Protein AF-A0A1D1Y481-F1 (afdb_monomer)

Organism: NCBI:txid1678845

pLDDT: mean 79.01, std 26.97, range [24.77, 98.88]

Radius of gyration: 28.51 Å; Cα contacts (8 Å, |Δi|>4): 333; chains: 1; bounding box: 101×75×69 Å

Sequence (341 aa):
MDATREPDGNCSIADANEFDLSRLGDRPKLNIERQRSFEERSLSELSISNTRGPDAFDGVYSPGAVVRSEFNSPASSTRNSFELHPMVADAWEALRRSLVYFRSQPVGTIAAYDHAAEEVLNYDQVFVRDFVPSALAFLMNGEPDIVKNFLLKTLHLQGWEKRIDRFKLGEGAMPASFKVLHDPDQKMDTIIADFGESAIGRVAPVDSGFWWIILLRAYTKSTGDLSLAETSGCQKGMRLILTLCLSEGFDTFPTLLCADGCSMIDRRMGIYGYPIEIQALFFMALRSALILLKHDEEGKEFIERIVKRLHALSFHMRSYFWLDFQQLNDIYRYKTEEYSH

Structure (mmCIF, N/CA/C/O backbone):
data_AF-A0A1D1Y481-F1
#
_entry.id   AF-A0A1D1Y481-F1
#
loop_
_atom_site.group_PDB
_atom_site.id
_atom_site.type_symbol
_atom_site.label_atom_id
_atom_site.label_alt_id
_atom_site.label_comp_id
_atom_site.label_asym_id
_atom_site.label_entity_id
_atom_site.label_seq_id
_atom_site.pdbx_PDB_ins_code
_atom_site.Cartn_x
_atom_site.Cartn_y
_atom_site.Cartn_z
_atom_site.occupancy
_atom_site.B_iso_or_equiv
_atom_site.auth_seq_id
_atom_site.auth_comp_id
_atom_site.auth_asym_id
_atom_site.auth_atom_id
_atom_site.pdbx_PDB_model_num
ATOM 1 N N . MET A 1 1 ? 48.002 35.277 -20.419 1.00 34.41 1 MET A N 1
ATOM 2 C CA . MET A 1 1 ? 47.397 36.088 -21.491 1.00 34.41 1 MET A CA 1
ATOM 3 C C . MET A 1 1 ? 46.524 35.117 -22.265 1.00 34.41 1 MET A C 1
ATOM 5 O O . MET A 1 1 ? 47.076 34.232 -22.900 1.00 34.41 1 MET A O 1
ATOM 9 N N . ASP A 1 2 ? 45.262 34.953 -21.862 1.00 29.33 2 ASP A N 1
ATOM 10 C CA . ASP A 1 2 ? 44.103 35.731 -22.365 1.00 29.33 2 ASP A CA 1
ATOM 11 C C . ASP A 1 2 ? 44.015 35.684 -23.903 1.00 29.33 2 ASP A C 1
ATOM 13 O O . ASP A 1 2 ? 45.007 35.959 -24.565 1.00 29.33 2 ASP A O 1
ATOM 17 N N . ALA A 1 3 ? 42.894 35.387 -24.560 1.00 31.34 3 ALA A N 1
ATOM 18 C CA . ALA A 1 3 ? 41.529 35.146 -24.113 1.00 31.34 3 ALA A CA 1
ATOM 19 C C . ALA A 1 3 ? 40.699 34.556 -25.286 1.00 31.34 3 ALA A C 1
ATOM 21 O O . ALA A 1 3 ? 41.078 34.679 -26.449 1.00 31.34 3 ALA A O 1
ATOM 22 N N . THR A 1 4 ? 39.587 33.913 -24.912 1.00 32.97 4 THR A N 1
ATOM 23 C CA . THR A 1 4 ? 38.236 33.957 -25.518 1.00 32.97 4 THR A CA 1
ATOM 24 C C . THR A 1 4 ? 37.989 33.638 -27.005 1.00 32.97 4 THR A C 1
ATOM 26 O O . THR A 1 4 ? 38.387 34.344 -27.926 1.00 32.97 4 THR A O 1
ATOM 29 N N . ARG A 1 5 ? 37.110 32.645 -27.214 1.00 29.41 5 ARG A N 1
ATOM 30 C CA . ARG A 1 5 ? 36.110 32.627 -28.294 1.00 29.41 5 ARG A CA 1
ATOM 31 C C . ARG A 1 5 ? 34.720 32.467 -27.671 1.00 29.41 5 ARG A C 1
ATOM 33 O O . ARG A 1 5 ? 34.505 31.532 -26.905 1.00 29.41 5 ARG A O 1
ATOM 40 N N . GLU A 1 6 ? 33.828 33.398 -27.991 1.00 30.53 6 GLU A N 1
ATOM 41 C CA . GLU A 1 6 ? 32.384 33.350 -27.726 1.00 30.53 6 GLU A CA 1
ATOM 42 C C . GLU A 1 6 ? 31.668 32.334 -28.632 1.00 30.53 6 GLU A C 1
ATOM 44 O O . GLU A 1 6 ? 32.185 31.997 -29.705 1.00 30.53 6 GLU A O 1
ATOM 49 N N . PRO A 1 7 ? 30.438 31.933 -28.268 1.00 35.31 7 PRO A N 1
ATOM 50 C CA . PRO A 1 7 ? 29.411 31.596 -29.240 1.00 35.31 7 PRO A CA 1
ATOM 51 C C . PRO A 1 7 ? 28.176 32.509 -29.122 1.00 35.31 7 PRO A C 1
ATOM 53 O O . PRO A 1 7 ? 27.585 32.662 -28.054 1.00 35.31 7 PRO A O 1
ATOM 56 N N . ASP A 1 8 ? 27.772 33.047 -30.272 1.00 28.80 8 ASP A N 1
ATOM 57 C CA . ASP A 1 8 ? 26.453 33.616 -30.550 1.00 28.80 8 ASP A CA 1
ATOM 58 C C . ASP A 1 8 ? 25.352 32.542 -30.509 1.00 28.80 8 ASP A C 1
ATOM 60 O O . ASP A 1 8 ? 25.556 31.416 -30.972 1.00 28.80 8 ASP A O 1
ATOM 64 N N . GLY A 1 9 ? 24.146 32.929 -30.073 1.00 27.03 9 GLY A N 1
ATOM 65 C CA . GLY A 1 9 ? 22.913 32.232 -30.462 1.00 27.03 9 GLY A CA 1
ATOM 66 C C . GLY A 1 9 ? 21.797 32.18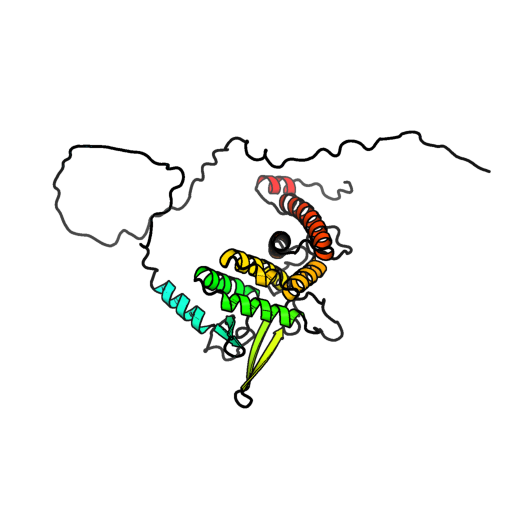9 -29.418 1.00 27.03 9 GLY A C 1
ATOM 67 O O . GLY A 1 9 ? 21.536 31.141 -28.837 1.00 27.03 9 GLY A O 1
ATOM 68 N N . ASN A 1 10 ? 21.100 33.313 -29.226 1.00 27.55 10 ASN A N 1
ATOM 69 C CA . ASN A 1 10 ? 19.829 33.415 -28.496 1.00 27.55 10 ASN A CA 1
ATOM 70 C C . ASN A 1 10 ? 18.767 32.415 -28.997 1.00 27.55 10 ASN A C 1
ATOM 72 O O . ASN A 1 10 ? 18.505 32.351 -30.197 1.00 27.55 10 ASN A O 1
ATOM 76 N N . CYS A 1 11 ? 18.037 31.775 -28.076 1.00 24.77 11 CYS A N 1
ATOM 77 C CA . CYS A 1 11 ? 16.692 31.260 -28.348 1.00 24.77 11 CYS A CA 1
ATOM 78 C C . CYS A 1 11 ? 15.731 31.728 -27.246 1.00 24.77 11 CYS A C 1
ATOM 80 O O . CYS A 1 11 ? 15.943 31.482 -26.059 1.00 24.77 11 CYS A O 1
ATOM 82 N N . SER A 1 12 ? 14.723 32.487 -27.665 1.00 27.73 12 SER A N 1
ATOM 83 C CA . SER A 1 12 ? 13.763 33.209 -26.838 1.00 27.73 12 SER A CA 1
ATOM 84 C C . SER A 1 12 ? 12.683 32.308 -26.244 1.00 27.73 12 SER A C 1
ATOM 86 O O . SER A 1 12 ? 12.100 31.470 -26.926 1.00 27.73 12 SER A O 1
ATOM 88 N N . ILE A 1 13 ? 12.359 32.595 -24.987 1.00 36.38 13 ILE A N 1
ATOM 89 C CA . ILE A 1 13 ? 11.161 32.175 -24.261 1.00 36.38 13 ILE A CA 1
ATOM 90 C C . ILE A 1 13 ? 9.938 32.861 -24.886 1.00 36.38 13 ILE A C 1
ATOM 92 O O . ILE A 1 13 ? 9.798 34.074 -24.752 1.00 36.38 13 ILE A O 1
ATOM 96 N N . ALA A 1 14 ? 9.064 32.096 -25.539 1.00 31.27 14 ALA A N 1
ATOM 97 C CA . ALA A 1 14 ? 7.640 32.395 -25.720 1.00 31.27 14 ALA A CA 1
ATOM 98 C C . ALA A 1 14 ? 6.964 31.186 -26.383 1.00 31.27 14 ALA A C 1
ATOM 100 O O . ALA A 1 14 ? 7.229 30.919 -27.547 1.00 31.27 14 ALA A O 1
ATOM 101 N N . ASP A 1 15 ? 6.188 30.425 -25.603 1.00 27.19 15 ASP A N 1
ATOM 102 C CA . ASP A 1 15 ? 4.927 29.767 -26.003 1.00 27.19 15 ASP A CA 1
ATOM 103 C C . ASP A 1 15 ? 4.527 28.739 -24.932 1.00 27.19 15 ASP A C 1
ATOM 105 O O . ASP A 1 15 ? 4.616 27.524 -25.096 1.00 27.19 15 ASP A O 1
ATOM 109 N N . ALA A 1 16 ? 4.084 29.251 -23.783 1.00 32.75 16 ALA A N 1
ATOM 110 C CA . ALA A 1 16 ? 3.296 28.479 -22.833 1.00 32.75 16 ALA A CA 1
ATOM 111 C C . ALA A 1 16 ? 1.817 28.703 -23.174 1.00 32.75 16 ALA A C 1
ATOM 113 O O . ALA A 1 16 ? 1.180 29.592 -22.616 1.00 32.75 16 ALA A O 1
ATOM 114 N N . ASN A 1 17 ? 1.289 27.934 -24.128 1.00 31.05 17 ASN A N 1
ATOM 115 C CA . ASN A 1 17 ? -0.148 27.904 -24.387 1.00 31.05 17 ASN A CA 1
ATOM 116 C C . ASN A 1 17 ? -0.828 26.860 -23.491 1.00 31.05 17 ASN A C 1
ATOM 118 O O . ASN A 1 17 ? -0.402 25.708 -23.412 1.00 31.05 17 ASN A O 1
ATOM 122 N N . GLU A 1 18 ? -1.888 27.318 -22.823 1.00 38.81 18 GLU A N 1
ATOM 123 C CA . GLU A 1 18 ? -2.939 26.551 -22.153 1.00 38.81 18 GLU A CA 1
ATOM 124 C C . GLU A 1 18 ? -3.300 25.258 -22.898 1.00 38.81 18 GLU A C 1
ATOM 126 O O . GLU A 1 18 ? -3.649 25.288 -24.079 1.00 38.81 18 GLU A O 1
ATOM 131 N N . PHE A 1 19 ? -3.305 24.125 -22.190 1.00 39.62 19 PHE A N 1
ATOM 132 C CA . PHE A 1 19 ? -3.857 22.879 -22.718 1.00 39.62 19 PHE A CA 1
ATOM 133 C C . PHE A 1 19 ? -5.177 22.527 -22.029 1.00 39.62 19 PHE A C 1
ATOM 135 O O . PHE A 1 19 ? -5.218 22.044 -20.898 1.00 39.62 19 PHE A O 1
ATOM 142 N N . ASP A 1 20 ? -6.253 22.776 -22.775 1.00 32.38 20 ASP A N 1
ATOM 143 C CA . ASP A 1 20 ? -7.631 22.364 -22.524 1.00 32.38 20 ASP A CA 1
ATOM 144 C C . ASP A 1 20 ? -7.803 20.845 -22.761 1.00 32.38 20 ASP A C 1
ATOM 146 O O . ASP A 1 20 ? -7.519 20.318 -23.840 1.00 32.38 20 ASP A O 1
ATOM 150 N N . LEU A 1 21 ? -8.276 20.131 -21.735 1.00 38.12 21 LEU A N 1
ATOM 151 C CA . LEU A 1 21 ? -8.470 18.673 -21.708 1.00 38.12 21 LEU A CA 1
ATOM 152 C C . LEU A 1 21 ? -9.789 18.208 -22.364 1.00 38.12 21 LEU A C 1
ATOM 154 O O . LEU A 1 21 ? -10.127 17.024 -22.302 1.00 38.12 21 LEU A O 1
ATOM 158 N N . SER A 1 22 ? -10.539 19.097 -23.020 1.00 32.34 22 SER A N 1
ATOM 159 C CA . SER A 1 22 ? -11.869 18.809 -23.579 1.00 32.34 22 SER A CA 1
ATOM 160 C C . SER A 1 22 ? -11.898 17.937 -24.854 1.00 32.34 22 SER A C 1
ATOM 162 O O . SER A 1 22 ? -12.973 17.514 -25.278 1.00 32.34 22 SER A O 1
ATOM 164 N N . ARG A 1 23 ? -10.753 17.605 -25.473 1.00 35.88 23 ARG A N 1
ATOM 165 C CA . ARG A 1 23 ? -10.699 16.955 -26.810 1.00 35.88 23 ARG A CA 1
ATOM 166 C C . ARG A 1 23 ? -10.354 15.461 -26.848 1.00 35.88 23 ARG A C 1
ATOM 168 O O . ARG A 1 23 ? -10.096 14.915 -27.917 1.00 35.88 23 ARG A O 1
ATOM 175 N N . LEU A 1 24 ? -10.405 14.757 -25.720 1.00 37.62 24 LEU A N 1
ATOM 176 C CA . LEU A 1 24 ? -10.181 13.299 -25.665 1.00 37.62 24 LEU A CA 1
ATOM 177 C C . LEU A 1 24 ? -11.365 12.444 -26.175 1.00 37.62 24 LEU A C 1
ATOM 179 O O . LEU A 1 24 ? -11.288 11.218 -26.134 1.00 37.62 24 LEU A O 1
ATOM 183 N N . GLY A 1 25 ? -12.450 13.068 -26.648 1.00 35.81 25 GLY A N 1
ATOM 184 C CA . GLY A 1 25 ? -13.716 12.398 -26.967 1.00 35.81 25 GLY A CA 1
ATOM 185 C C . GLY A 1 25 ? -13.874 11.809 -28.373 1.00 35.81 25 GLY A C 1
ATOM 186 O O . GLY A 1 25 ? -14.805 11.036 -28.564 1.00 35.81 25 GLY A O 1
ATOM 187 N N . ASP A 1 26 ? -13.002 12.117 -29.340 1.00 39.16 26 ASP A N 1
ATOM 188 C CA . ASP A 1 26 ? -13.233 11.730 -30.743 1.00 39.16 26 ASP A CA 1
ATOM 189 C C . ASP A 1 26 ? -12.069 10.920 -31.333 1.00 39.16 26 ASP A C 1
ATOM 191 O O . ASP A 1 26 ? -11.131 11.447 -31.934 1.00 39.16 26 ASP A O 1
ATOM 195 N N . ARG A 1 27 ? -12.131 9.593 -31.168 1.00 39.12 27 ARG A N 1
ATOM 196 C CA . ARG A 1 27 ? -11.413 8.624 -32.016 1.00 39.12 27 ARG A CA 1
ATOM 197 C C . ARG A 1 27 ? -12.319 7.423 -32.324 1.00 39.12 27 ARG A C 1
ATOM 199 O O . ARG A 1 27 ? -13.096 7.014 -31.460 1.00 39.12 27 ARG A O 1
ATOM 206 N N . PRO A 1 28 ? -12.244 6.853 -33.542 1.00 31.19 28 PRO A N 1
ATOM 207 C CA . PRO A 1 28 ? -13.210 5.866 -34.019 1.00 31.19 28 PRO A CA 1
ATOM 208 C C . PRO A 1 28 ? -13.120 4.543 -33.246 1.00 31.19 28 PRO A C 1
ATOM 210 O O . PRO A 1 28 ? -12.033 4.058 -32.931 1.00 31.19 28 PRO A O 1
ATOM 213 N N . LYS A 1 29 ? -14.286 3.948 -32.957 1.00 35.12 29 LYS A N 1
ATOM 214 C CA . LYS A 1 29 ? -14.418 2.649 -32.281 1.00 35.12 29 LYS A CA 1
ATOM 215 C C . LYS A 1 29 ? -13.825 1.533 -33.149 1.00 35.12 29 LYS A C 1
ATOM 217 O O . LYS A 1 29 ? -14.378 1.199 -34.192 1.00 35.12 29 LYS A O 1
ATOM 222 N N . LEU A 1 30 ? -12.731 0.930 -32.688 1.00 33.81 30 LEU A N 1
ATOM 223 C CA . LEU A 1 30 ? -12.237 -0.350 -33.194 1.00 33.81 30 LEU A CA 1
ATOM 224 C C . LEU A 1 30 ? -13.159 -1.466 -32.675 1.00 33.81 30 LEU A C 1
ATOM 226 O O . LEU A 1 30 ? -13.249 -1.685 -31.467 1.00 33.81 30 LEU A O 1
ATOM 230 N N . ASN A 1 31 ? -13.858 -2.156 -33.579 1.00 31.58 31 ASN A N 1
ATOM 231 C CA . ASN A 1 31 ? -14.624 -3.359 -33.252 1.00 31.58 31 ASN A CA 1
ATOM 232 C C . ASN A 1 31 ? -13.648 -4.513 -32.992 1.00 31.58 31 ASN A C 1
ATOM 234 O O . ASN A 1 31 ? -13.123 -5.112 -33.925 1.00 31.58 31 ASN A O 1
ATOM 238 N N . ILE A 1 32 ? -13.400 -4.810 -31.718 1.00 37.78 32 ILE A N 1
ATOM 239 C CA . ILE A 1 32 ? -12.719 -6.034 -31.292 1.00 37.78 32 ILE A CA 1
ATOM 240 C C . ILE A 1 32 ? -13.807 -7.054 -30.960 1.00 37.78 32 ILE A C 1
ATOM 242 O O . ILE A 1 32 ? -14.475 -6.963 -29.928 1.00 37.78 32 ILE A O 1
ATOM 246 N N . GLU A 1 33 ? -13.995 -8.019 -31.853 1.00 29.89 33 GLU A N 1
ATOM 247 C CA . GLU A 1 33 ? -14.842 -9.186 -31.626 1.00 29.89 33 GLU A CA 1
ATOM 248 C C . GLU A 1 33 ? -14.173 -10.080 -30.566 1.00 29.89 33 GLU A C 1
ATOM 250 O O . GLU A 1 33 ? -13.186 -10.768 -30.822 1.00 29.89 33 GLU A O 1
ATOM 255 N N . ARG A 1 34 ? -14.673 -10.042 -29.325 1.00 35.38 34 ARG A N 1
ATOM 256 C CA . ARG A 1 34 ? -14.281 -11.001 -28.282 1.00 35.38 34 ARG A CA 1
ATOM 257 C C . ARG A 1 34 ? -15.011 -12.317 -28.532 1.00 35.38 34 ARG A C 1
ATOM 259 O O . ARG A 1 34 ? -16.142 -12.485 -28.080 1.00 35.38 34 ARG A O 1
ATOM 266 N N . GLN A 1 35 ? -14.358 -13.264 -29.198 1.00 30.55 35 GLN A N 1
ATOM 267 C CA . GLN A 1 35 ? -14.797 -14.656 -29.150 1.00 30.55 35 GLN A CA 1
ATOM 268 C C . GLN A 1 35 ? -14.586 -15.191 -27.726 1.00 30.55 35 GLN A C 1
ATOM 270 O O . GLN A 1 35 ? -13.462 -15.300 -27.239 1.00 30.55 35 GLN A O 1
ATOM 275 N N . ARG A 1 36 ? -15.691 -15.468 -27.026 1.00 30.72 36 ARG A N 1
ATOM 276 C CA . ARG A 1 36 ? -15.696 -16.193 -25.752 1.00 30.72 36 ARG A CA 1
ATOM 277 C C . ARG A 1 36 ? -15.504 -17.678 -26.055 1.00 30.72 36 ARG A C 1
ATOM 279 O O . ARG A 1 36 ? -16.427 -18.313 -26.550 1.00 30.72 36 ARG A O 1
ATOM 286 N N . SER A 1 37 ? -14.343 -18.238 -25.737 1.00 32.31 37 SER A N 1
ATOM 287 C CA . SER A 1 37 ? -14.185 -19.688 -25.618 1.00 32.31 37 SER A CA 1
ATOM 288 C C . SER A 1 37 ? -14.599 -20.110 -24.206 1.00 32.31 37 SER A C 1
ATOM 290 O O . SER A 1 37 ? -13.796 -20.073 -23.275 1.00 32.31 37 SER A O 1
ATOM 292 N N . PHE A 1 38 ? -15.872 -20.453 -24.037 1.00 28.97 38 PHE A N 1
ATOM 293 C CA . PHE A 1 38 ? -16.364 -21.190 -22.874 1.00 28.97 38 PHE A CA 1
ATOM 294 C C . PHE A 1 38 ? -17.393 -22.192 -23.405 1.00 28.97 38 PHE A C 1
ATOM 296 O O . PHE A 1 38 ? -18.528 -21.829 -23.707 1.00 28.97 38 PHE A O 1
ATOM 303 N N . GLU A 1 39 ? -16.959 -23.432 -23.635 1.00 29.88 39 GLU A N 1
ATOM 304 C CA . GLU A 1 39 ? -17.853 -24.535 -23.991 1.00 29.88 39 GLU A CA 1
ATOM 305 C C . GLU A 1 39 ? -18.600 -24.983 -22.733 1.00 29.88 39 GLU A C 1
ATOM 307 O O . GLU A 1 39 ? -18.134 -25.792 -21.936 1.00 29.88 39 GLU A O 1
ATOM 312 N N . GLU A 1 40 ? -19.784 -24.415 -22.551 1.00 32.84 40 GLU A N 1
ATOM 313 C CA . GLU A 1 40 ? -20.767 -24.810 -21.550 1.00 32.84 40 GLU A CA 1
ATOM 314 C C . GLU A 1 40 ? -21.536 -26.043 -22.061 1.00 32.84 40 GLU A C 1
ATOM 316 O O . GLU A 1 40 ? -22.688 -25.963 -22.483 1.00 32.84 40 GLU A O 1
ATOM 321 N N . ARG A 1 41 ? -20.873 -27.203 -22.111 1.00 33.12 41 ARG A N 1
ATOM 322 C CA . ARG A 1 41 ? -21.527 -28.495 -22.378 1.00 33.12 41 ARG A CA 1
ATOM 323 C C . ARG A 1 41 ? -20.853 -29.615 -21.609 1.00 33.12 41 ARG A C 1
ATOM 325 O O . ARG A 1 41 ? -19.921 -30.233 -22.102 1.00 33.12 41 ARG A O 1
ATOM 332 N N . SER A 1 42 ? -21.371 -29.881 -20.418 1.00 37.34 42 SER A N 1
ATOM 333 C CA . SER A 1 42 ? -21.568 -31.220 -19.848 1.00 37.34 42 SER A CA 1
ATOM 334 C C . SER A 1 42 ? -21.859 -31.011 -18.370 1.00 37.34 42 SER A C 1
ATOM 336 O O . SER A 1 42 ? -20.933 -30.696 -17.641 1.00 37.34 42 SER A O 1
ATOM 338 N N . LEU A 1 43 ? -23.138 -31.062 -17.975 1.00 31.78 43 LEU A N 1
ATOM 339 C CA . LEU A 1 43 ? -23.632 -31.315 -16.603 1.00 31.78 43 LEU A CA 1
ATOM 340 C C . LEU A 1 43 ? -25.178 -31.211 -16.490 1.00 31.78 43 LEU A C 1
ATOM 342 O O . LEU A 1 43 ? -25.712 -31.137 -15.388 1.00 31.78 43 LEU A O 1
ATOM 346 N N . SER A 1 44 ? -25.929 -31.239 -17.603 1.00 32.62 44 SER A N 1
ATOM 347 C CA . SER A 1 44 ? -27.409 -31.190 -17.576 1.00 32.62 44 SER A CA 1
ATOM 348 C C . SER A 1 44 ? -28.111 -32.382 -18.236 1.00 32.62 44 SER A C 1
ATOM 350 O O . SER A 1 44 ? -29.334 -32.416 -18.279 1.00 32.62 44 SER A O 1
ATOM 352 N N . GLU A 1 45 ? -27.382 -33.393 -18.707 1.00 31.98 45 GLU A N 1
ATOM 353 C CA . GLU A 1 45 ? -27.983 -34.635 -19.208 1.00 31.98 45 GLU A CA 1
ATOM 354 C C . GLU A 1 45 ? -27.898 -35.722 -18.138 1.00 31.98 45 GLU A C 1
ATOM 356 O O . GLU A 1 45 ? -27.032 -36.576 -18.229 1.00 31.98 45 GLU A O 1
ATOM 361 N N . LEU A 1 46 ? -28.743 -35.682 -17.101 1.00 31.53 46 LEU A N 1
ATOM 362 C CA . LEU A 1 46 ? -29.065 -36.878 -16.292 1.00 31.53 46 LEU A CA 1
ATOM 363 C C . LEU A 1 46 ? -30.307 -36.712 -15.392 1.00 31.53 46 LEU A C 1
ATOM 365 O O . LEU A 1 46 ? -30.478 -37.424 -14.403 1.00 31.53 46 LEU A O 1
ATOM 369 N N . SER A 1 47 ? -31.229 -35.818 -15.740 1.00 32.84 47 SER A N 1
ATOM 370 C CA . SER A 1 47 ? -32.525 -35.746 -15.071 1.00 32.84 47 SER A CA 1
ATOM 371 C C . SER A 1 47 ? -33.622 -35.405 -16.073 1.00 32.84 47 SER A C 1
ATOM 373 O O . SER A 1 47 ? -33.495 -34.483 -16.868 1.00 32.84 47 SER A O 1
ATOM 375 N N . ILE A 1 48 ? -34.721 -36.157 -15.975 1.00 30.70 48 ILE A N 1
ATOM 376 C CA . ILE A 1 48 ? -35.970 -36.065 -16.748 1.00 30.70 48 ILE A CA 1
ATOM 377 C C . ILE A 1 48 ? -35.995 -36.961 -18.001 1.00 30.70 48 ILE A C 1
ATOM 379 O O . ILE A 1 48 ? -35.949 -36.527 -19.147 1.00 30.70 48 ILE A O 1
ATOM 383 N N . SER A 1 49 ? -36.174 -38.261 -17.748 1.00 27.03 49 SER A N 1
ATOM 384 C CA . SER A 1 49 ? -36.991 -39.104 -18.625 1.00 27.03 49 SER A CA 1
ATOM 385 C C . SER A 1 49 ? -38.440 -39.090 -18.114 1.00 27.03 49 SER A C 1
ATOM 387 O O . SER A 1 49 ? -38.668 -39.004 -16.910 1.00 27.03 49 SER A O 1
ATOM 389 N N . ASN A 1 50 ? -39.392 -39.203 -19.047 1.00 29.39 50 ASN A N 1
ATOM 390 C CA . ASN A 1 50 ? -40.854 -39.290 -18.888 1.00 29.39 50 ASN A CA 1
ATOM 391 C C . ASN A 1 50 ? -41.628 -37.980 -18.645 1.00 29.39 50 ASN A C 1
ATOM 393 O O . ASN A 1 50 ? -41.855 -37.570 -17.515 1.00 29.39 50 ASN A O 1
ATOM 397 N N . THR A 1 51 ? -42.245 -37.423 -19.693 1.00 31.91 51 THR A N 1
ATOM 398 C CA . THR A 1 51 ? -43.665 -37.672 -20.047 1.00 31.91 51 THR A CA 1
ATOM 399 C C . THR A 1 51 ? -44.085 -36.858 -21.283 1.00 31.91 51 THR A C 1
ATOM 401 O O . THR A 1 51 ? -43.500 -35.836 -21.615 1.00 31.91 51 THR A O 1
ATOM 404 N N . ARG A 1 52 ? -45.056 -37.407 -22.022 1.00 31.36 52 ARG A N 1
ATOM 405 C CA . ARG A 1 52 ? -45.568 -36.984 -23.337 1.00 31.36 52 ARG A CA 1
ATOM 406 C C . ARG A 1 52 ? -46.581 -35.831 -23.238 1.00 31.36 52 ARG A C 1
ATOM 408 O O . ARG A 1 52 ? -47.365 -35.826 -22.296 1.00 31.36 52 ARG A O 1
ATOM 415 N N . GLY A 1 53 ? -46.689 -35.019 -24.298 1.00 27.36 53 GLY A N 1
ATOM 416 C CA . GLY A 1 53 ? -47.925 -34.302 -24.667 1.00 27.36 53 GLY A CA 1
ATOM 417 C C . GLY A 1 53 ? -47.700 -32.966 -25.401 1.00 27.36 53 GLY A C 1
ATOM 418 O O . GLY A 1 53 ? -47.128 -32.068 -24.792 1.00 27.36 53 GLY A O 1
ATOM 419 N N . PRO A 1 54 ? -48.123 -32.811 -26.673 1.00 39.53 54 PRO A N 1
ATOM 420 C CA . PRO A 1 54 ? -48.134 -31.530 -27.386 1.00 39.53 54 PRO A CA 1
ATOM 421 C C . PRO A 1 54 ? -49.542 -30.904 -27.394 1.00 39.53 54 PRO A C 1
ATOM 423 O O . PRO A 1 54 ? -50.506 -31.653 -27.342 1.00 39.53 54 PRO A O 1
ATOM 426 N N . ASP A 1 55 ? -49.636 -29.569 -27.461 1.00 29.47 55 ASP A N 1
ATOM 427 C CA . ASP A 1 55 ? -50.697 -28.768 -28.125 1.00 29.47 55 ASP A CA 1
ATOM 428 C C . ASP A 1 55 ? -50.412 -27.265 -27.860 1.00 29.47 55 ASP A C 1
ATOM 430 O O . ASP A 1 55 ? -50.160 -26.873 -26.724 1.00 29.47 55 ASP A O 1
ATOM 434 N N . ALA A 1 56 ? -50.093 -26.467 -28.892 1.00 28.47 56 ALA A N 1
ATOM 435 C CA . ALA A 1 56 ? -50.982 -25.599 -29.701 1.00 28.47 56 ALA A CA 1
ATOM 436 C C . ALA A 1 56 ? -51.210 -24.206 -29.044 1.00 28.47 56 ALA A C 1
ATOM 438 O O . ALA A 1 56 ? -51.708 -24.139 -27.931 1.00 28.47 56 ALA A O 1
ATOM 439 N N . PHE A 1 57 ? -50.638 -23.092 -29.531 1.00 28.36 57 PHE A N 1
ATOM 440 C CA . PHE A 1 57 ? -50.922 -22.228 -30.708 1.00 28.36 57 PHE A CA 1
ATOM 441 C C . PHE A 1 57 ? -51.804 -20.994 -30.372 1.00 28.36 57 PHE A C 1
ATOM 443 O O . PHE A 1 57 ? -52.730 -21.096 -29.578 1.00 28.36 57 PHE A O 1
ATOM 450 N N . ASP A 1 58 ? -51.486 -19.871 -31.038 1.00 28.30 58 ASP A N 1
ATOM 451 C CA . ASP A 1 58 ? -52.132 -18.535 -31.096 1.00 28.30 58 ASP A CA 1
ATOM 452 C C . ASP A 1 58 ? -52.036 -17.591 -29.875 1.00 28.30 58 ASP A C 1
ATOM 454 O O . ASP A 1 58 ? -52.198 -17.988 -28.732 1.00 28.30 58 ASP A O 1
ATOM 458 N N . GLY A 1 59 ? -51.773 -16.284 -30.001 1.00 27.05 59 GLY A N 1
ATOM 459 C CA . GLY A 1 59 ? -51.778 -15.399 -31.168 1.00 27.05 59 GLY A CA 1
ATOM 460 C C . GLY A 1 59 ? -52.752 -14.224 -30.963 1.00 27.05 59 GLY A C 1
ATOM 461 O O . GLY A 1 59 ? -53.912 -14.451 -30.656 1.00 27.05 59 GLY A O 1
ATOM 462 N N . VAL A 1 60 ? -52.270 -12.996 -31.235 1.00 28.89 60 VAL A N 1
ATOM 463 C CA . VAL A 1 60 ? -53.006 -11.820 -31.776 1.00 28.89 60 VAL A CA 1
ATOM 464 C C . VAL A 1 60 ? -53.334 -10.600 -30.863 1.00 28.89 60 VAL A C 1
ATOM 466 O O . VAL A 1 60 ? -54.227 -10.657 -30.033 1.00 28.89 60 VAL A O 1
ATOM 469 N N . TYR A 1 61 ? -52.609 -9.487 -31.149 1.00 27.14 61 TYR A N 1
ATOM 470 C CA . TYR A 1 61 ? -52.956 -8.038 -31.324 1.00 27.14 61 TYR A CA 1
ATOM 471 C C . TYR A 1 61 ? -53.911 -7.301 -30.338 1.00 27.14 61 TYR A C 1
ATOM 473 O O . TYR A 1 61 ? -54.905 -7.863 -29.918 1.00 27.14 61 TYR A O 1
ATOM 481 N N . SER A 1 62 ? -53.858 -5.992 -30.010 1.00 30.56 62 SER A N 1
ATOM 482 C CA . SER A 1 62 ? -52.983 -4.794 -30.137 1.00 30.56 62 SER A CA 1
ATOM 483 C C . SER A 1 62 ? -53.719 -3.614 -29.386 1.00 30.56 62 SER A C 1
ATOM 485 O O . SER A 1 62 ? -54.459 -3.919 -28.458 1.00 30.56 62 SER A O 1
ATOM 487 N N . PRO A 1 63 ? -53.579 -2.293 -29.679 1.00 45.72 63 PRO A N 1
ATOM 488 C CA . PRO A 1 63 ? -52.755 -1.332 -28.917 1.00 45.72 63 PRO A CA 1
ATOM 489 C C . PRO A 1 63 ? -53.472 -0.018 -28.462 1.00 45.72 63 PRO A C 1
ATOM 491 O O . PRO A 1 63 ? -54.546 0.323 -28.947 1.00 45.72 63 PRO A O 1
ATOM 494 N N . GLY A 1 64 ? -52.826 0.801 -27.613 1.00 27.56 64 GLY A N 1
ATOM 495 C CA . GLY A 1 64 ? -53.193 2.219 -27.368 1.00 27.56 64 GLY A CA 1
ATOM 496 C C . GLY A 1 64 ? -52.380 2.864 -26.228 1.00 27.56 64 GLY A C 1
ATOM 497 O O . GLY A 1 64 ? -52.549 2.470 -25.084 1.00 27.56 64 GLY A O 1
ATOM 498 N N . ALA A 1 65 ? -51.334 3.656 -26.529 1.00 28.86 65 ALA A N 1
ATOM 499 C CA . ALA A 1 65 ? -51.282 5.140 -26.485 1.00 28.86 65 ALA A CA 1
ATOM 500 C C . ALA A 1 65 ? -51.256 5.728 -25.039 1.00 28.86 65 ALA A C 1
ATOM 502 O O . ALA A 1 65 ? -52.137 5.410 -24.262 1.00 28.86 65 ALA A O 1
ATOM 503 N N . VAL A 1 66 ? -50.361 6.623 -24.572 1.00 28.09 66 VAL A N 1
ATOM 504 C CA . VAL A 1 66 ? -49.509 7.639 -25.225 1.00 28.09 66 VAL A CA 1
ATOM 505 C C . VAL A 1 66 ? -48.602 8.359 -24.162 1.00 28.09 66 VAL A C 1
ATOM 507 O O . VAL A 1 66 ? -48.950 8.388 -22.988 1.00 28.09 66 VAL A O 1
ATOM 510 N N . VAL A 1 67 ? -47.489 8.984 -24.611 1.00 28.23 67 VAL A N 1
ATOM 511 C CA . VAL A 1 67 ? -46.575 10.003 -23.981 1.00 28.23 67 VAL A CA 1
ATOM 512 C C . VAL A 1 67 ? -45.267 9.588 -23.251 1.00 28.23 67 VAL A C 1
ATOM 514 O O . VAL A 1 67 ? -45.251 9.272 -22.072 1.00 28.23 67 VAL A O 1
ATOM 517 N N . ARG A 1 68 ? -44.156 9.777 -23.992 1.00 29.47 68 ARG A N 1
ATOM 518 C CA . ARG A 1 68 ? -42.848 10.430 -23.688 1.00 29.47 68 ARG A CA 1
ATOM 519 C C . ARG A 1 68 ? -42.267 10.415 -22.252 1.00 29.47 68 ARG A C 1
ATOM 521 O O . ARG A 1 68 ? -42.723 11.190 -21.422 1.00 29.47 68 ARG A O 1
ATOM 528 N N . SER A 1 69 ? -41.082 9.806 -22.096 1.00 29.31 69 SER A N 1
ATOM 529 C CA . SER A 1 69 ? -39.838 10.486 -21.658 1.00 29.31 69 SER A CA 1
ATOM 530 C C . SER A 1 69 ? -38.589 9.581 -21.776 1.00 29.31 69 SER A C 1
ATOM 532 O O . SER A 1 69 ? -38.658 8.370 -21.606 1.00 29.31 69 SER A O 1
ATOM 534 N N . GLU A 1 70 ? -37.476 10.210 -22.169 1.00 33.62 70 GLU A N 1
ATOM 535 C CA . GLU A 1 70 ? -36.051 9.893 -21.941 1.00 33.62 70 GLU A CA 1
ATOM 536 C C . GLU A 1 70 ? -35.632 8.451 -21.572 1.00 33.62 70 GLU A C 1
ATOM 538 O O . GLU A 1 70 ? -35.741 8.025 -20.428 1.00 33.62 70 GLU A O 1
ATOM 543 N N . PHE A 1 71 ? -34.987 7.749 -22.513 1.00 31.23 71 PHE A N 1
ATOM 544 C CA . PHE A 1 71 ? -34.190 6.549 -22.232 1.00 31.23 71 PHE A CA 1
ATOM 545 C C . PHE A 1 71 ? -32.884 6.570 -23.038 1.00 31.23 71 PHE A C 1
ATOM 547 O O . PHE A 1 71 ? -32.895 6.398 -24.252 1.00 31.23 71 PHE A O 1
ATOM 554 N N . ASN A 1 72 ? -31.759 6.766 -22.347 1.00 38.88 72 ASN A N 1
ATOM 555 C CA . ASN A 1 72 ? -30.440 6.251 -22.731 1.00 38.88 72 ASN A CA 1
ATOM 556 C C . ASN A 1 72 ? -29.580 6.071 -21.471 1.00 38.88 72 ASN A C 1
ATOM 558 O O . ASN A 1 72 ? -28.555 6.714 -21.270 1.00 38.88 72 ASN A O 1
ATOM 562 N N . SER A 1 73 ? -30.054 5.195 -20.590 1.00 36.88 73 SER A N 1
ATOM 563 C CA . SER A 1 73 ? -29.265 4.412 -19.634 1.00 36.88 73 SER A CA 1
ATOM 564 C C . SER A 1 73 ? -30.191 3.310 -19.120 1.00 36.88 73 SER A C 1
ATOM 566 O O . SER A 1 73 ? -31.255 3.643 -18.594 1.00 36.88 73 SER A O 1
ATOM 568 N N . PRO A 1 74 ? -29.874 2.012 -19.268 1.00 35.53 74 PRO A N 1
ATOM 569 C CA . PRO A 1 74 ? -30.625 0.991 -18.565 1.00 35.53 74 PRO A CA 1
ATOM 570 C C . PRO A 1 74 ? -30.277 1.126 -17.082 1.00 35.53 74 PRO A C 1
ATOM 572 O O . PRO A 1 74 ? -29.260 0.622 -16.614 1.00 35.53 74 PRO A O 1
ATOM 575 N N . ALA A 1 75 ? -31.117 1.845 -16.340 1.00 37.84 75 ALA A N 1
ATOM 576 C CA . ALA A 1 75 ? -31.216 1.636 -14.909 1.00 37.84 75 ALA A CA 1
ATOM 577 C C . ALA A 1 75 ? -31.605 0.165 -14.725 1.00 37.84 75 ALA A C 1
ATOM 579 O O . ALA A 1 75 ? -32.678 -0.253 -15.171 1.00 37.84 75 ALA A O 1
ATOM 580 N N . SER A 1 76 ? -30.714 -0.631 -14.131 1.00 37.94 76 SER A N 1
ATOM 581 C CA . SER A 1 76 ? -31.014 -2.005 -13.745 1.00 37.94 76 SER A CA 1
ATOM 582 C C . SER A 1 76 ? -32.110 -1.976 -12.685 1.00 37.94 76 SER A C 1
ATOM 584 O O . SER A 1 76 ? -31.865 -1.927 -11.482 1.00 37.94 76 SER A O 1
ATOM 586 N N . SER A 1 77 ? -33.351 -2.011 -13.152 1.00 38.03 77 SER A N 1
ATOM 587 C CA . SER A 1 77 ? -34.553 -2.307 -12.382 1.00 38.03 77 SER A CA 1
ATOM 588 C C . SER A 1 77 ? -34.621 -3.807 -12.078 1.00 38.03 77 SER A C 1
ATOM 590 O O . SER A 1 77 ? -35.636 -4.461 -12.267 1.00 38.03 77 SER A O 1
ATOM 592 N N . THR A 1 78 ? -33.526 -4.358 -11.558 1.00 34.62 78 THR A N 1
ATOM 593 C CA . THR A 1 78 ? -33.487 -5.669 -10.906 1.00 34.62 78 THR A CA 1
ATOM 594 C C . THR A 1 78 ? -33.286 -5.432 -9.420 1.00 34.62 78 THR A C 1
ATOM 596 O O . THR A 1 78 ? -32.222 -5.661 -8.848 1.00 34.62 78 THR A O 1
ATOM 599 N N . ARG A 1 79 ? -34.333 -4.891 -8.797 1.00 43.28 79 ARG A N 1
ATOM 600 C CA . ARG A 1 79 ? -34.493 -4.897 -7.348 1.00 43.28 79 ARG A CA 1
ATOM 601 C C . ARG A 1 79 ? -34.853 -6.344 -6.975 1.00 43.28 79 ARG A C 1
ATOM 603 O O . ARG A 1 79 ? -35.976 -6.762 -7.212 1.00 43.28 79 ARG A O 1
ATOM 610 N N . ASN A 1 80 ? -33.873 -7.072 -6.438 1.00 46.97 80 ASN A N 1
ATOM 611 C CA . ASN A 1 80 ? -33.974 -8.380 -5.774 1.00 46.97 80 ASN A CA 1
ATOM 612 C C . ASN A 1 80 ? -34.497 -9.564 -6.614 1.00 46.97 80 ASN A C 1
ATOM 614 O O . ASN A 1 80 ? -35.691 -9.842 -6.626 1.00 46.97 80 ASN A O 1
ATOM 618 N N . SER A 1 81 ? -33.587 -10.345 -7.209 1.00 40.03 81 SER A N 1
ATOM 619 C CA . SER A 1 81 ? -33.881 -11.738 -7.604 1.00 40.03 81 SER A CA 1
ATOM 620 C C . SER A 1 81 ? -32.632 -12.628 -7.704 1.00 40.03 81 SER A C 1
ATOM 622 O O . SER A 1 81 ? -32.510 -13.439 -8.618 1.00 40.03 81 SER A O 1
ATOM 624 N N . PHE A 1 82 ? -31.693 -12.481 -6.774 1.00 49.50 82 PHE A N 1
ATOM 625 C CA . PHE A 1 82 ? -30.770 -13.564 -6.454 1.00 49.50 82 PHE A CA 1
ATOM 626 C C . PHE A 1 82 ? -30.997 -13.872 -4.982 1.00 49.50 82 PHE A C 1
ATOM 628 O O . PHE A 1 82 ? -30.597 -13.087 -4.124 1.00 49.50 82 PHE A O 1
ATOM 635 N N . GLU A 1 83 ? -31.681 -14.975 -4.677 1.00 54.88 83 GLU A N 1
ATOM 636 C CA . GLU A 1 83 ? -31.416 -15.627 -3.397 1.00 54.88 83 GLU A CA 1
ATOM 637 C C . GLU A 1 83 ? -29.909 -15.871 -3.372 1.00 54.88 83 GLU A C 1
ATOM 639 O O . GLU A 1 83 ? -29.365 -16.570 -4.231 1.00 54.88 83 GLU A O 1
ATOM 644 N N . LEU A 1 84 ? -29.212 -15.181 -2.469 1.00 67.94 84 LEU A N 1
ATOM 645 C CA . LEU A 1 84 ? -27.788 -15.395 -2.282 1.00 67.94 84 LEU A CA 1
ATOM 646 C C . LEU A 1 84 ? -27.620 -16.873 -1.940 1.00 67.94 84 LEU A C 1
ATOM 648 O O . LEU A 1 84 ? -28.267 -17.365 -1.016 1.00 67.94 84 LEU A O 1
ATOM 652 N N . HIS A 1 85 ? -26.798 -17.575 -2.724 1.00 86.44 85 HIS A N 1
ATOM 653 C CA . HIS A 1 85 ? -26.497 -18.984 -2.496 1.00 86.44 85 HIS A CA 1
ATOM 654 C C . HIS A 1 85 ? -26.204 -19.184 -0.997 1.00 86.44 85 HIS A C 1
ATOM 656 O O . HIS A 1 85 ? -25.420 -18.394 -0.473 1.00 86.44 85 HIS A O 1
ATOM 662 N N . PRO A 1 86 ? -26.782 -20.178 -0.294 1.00 87.00 86 PRO A N 1
ATOM 663 C CA . PRO A 1 86 ? -26.676 -20.300 1.168 1.00 87.00 86 PRO A CA 1
ATOM 664 C C . PRO A 1 86 ? -25.244 -20.168 1.713 1.00 87.00 86 PRO A C 1
ATOM 666 O O . PRO A 1 86 ? -25.018 -19.513 2.724 1.00 87.00 86 PRO A O 1
ATOM 669 N N . MET A 1 87 ? -24.259 -20.660 0.955 1.00 93.75 87 MET A N 1
ATOM 670 C CA . MET A 1 87 ? -22.828 -20.505 1.257 1.00 93.75 87 MET A CA 1
ATOM 671 C C . MET A 1 87 ? -22.348 -19.051 1.427 1.00 93.75 87 MET A C 1
ATOM 673 O O . MET A 1 87 ? -21.334 -18.823 2.075 1.00 93.75 87 MET A O 1
ATOM 677 N N . VAL A 1 88 ? -23.034 -18.058 0.854 1.00 93.31 88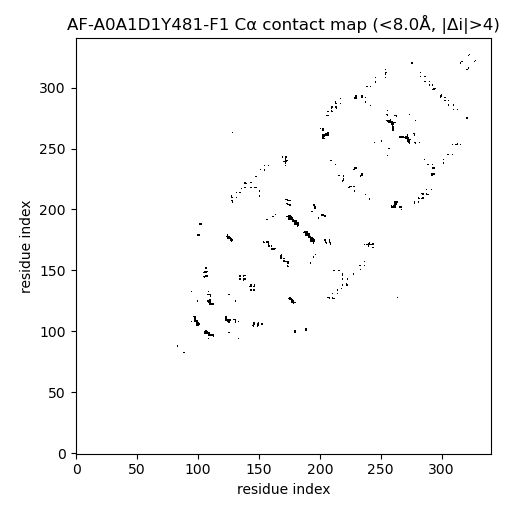 VAL A N 1
ATOM 678 C CA . VAL A 1 88 ? -22.731 -16.632 1.060 1.00 93.31 88 VAL A CA 1
ATOM 679 C C . VAL A 1 88 ? -23.053 -16.223 2.497 1.00 93.31 88 VAL A C 1
ATOM 681 O O . VAL A 1 88 ? -22.278 -15.485 3.101 1.00 93.31 88 VAL A O 1
ATOM 684 N N . ALA A 1 89 ? -24.159 -16.718 3.060 1.00 92.38 89 ALA A N 1
ATOM 685 C CA . ALA A 1 89 ? -24.505 -16.472 4.457 1.00 92.38 89 ALA A CA 1
ATOM 686 C C . ALA A 1 89 ? -23.505 -17.164 5.396 1.00 92.38 89 ALA A C 1
ATOM 688 O O . ALA A 1 89 ? -23.006 -16.523 6.320 1.00 92.38 89 ALA A O 1
ATOM 689 N N . ASP A 1 90 ? -23.134 -18.413 5.098 1.00 94.75 90 ASP A N 1
ATOM 690 C CA . ASP A 1 90 ? -22.123 -19.157 5.863 1.00 94.75 90 ASP A CA 1
ATOM 691 C C . ASP A 1 90 ? -20.752 -18.457 5.824 1.00 94.75 90 ASP A C 1
ATOM 693 O O . ASP A 1 90 ? -20.068 -18.337 6.843 1.00 94.75 90 ASP A O 1
ATOM 697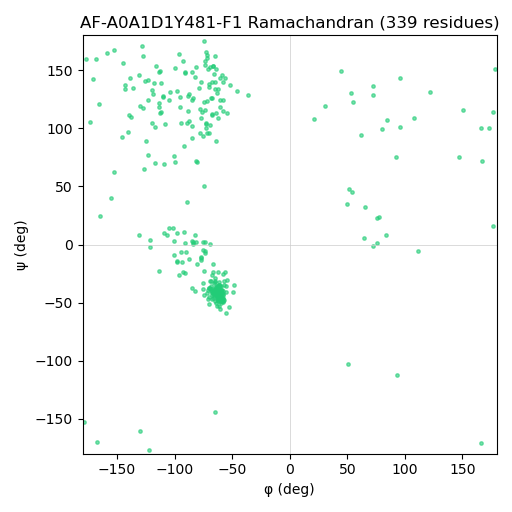 N N . ALA A 1 91 ? -20.357 -17.930 4.658 1.00 96.00 91 ALA A N 1
ATOM 698 C CA . ALA A 1 91 ? -19.135 -17.144 4.504 1.00 96.00 91 ALA A CA 1
ATOM 699 C C . ALA A 1 91 ? -19.189 -15.835 5.307 1.00 96.00 91 ALA A C 1
ATOM 701 O O . ALA A 1 91 ? -18.193 -15.445 5.919 1.00 96.00 91 ALA A O 1
ATOM 702 N N . TRP A 1 92 ? -20.349 -15.172 5.353 1.00 96.62 92 TRP A N 1
ATOM 703 C CA . TRP A 1 92 ? -20.536 -13.975 6.171 1.00 96.62 92 TRP A CA 1
ATOM 704 C C . TRP A 1 92 ? -20.436 -14.286 7.664 1.00 96.62 92 TRP A C 1
ATOM 706 O O . TRP A 1 92 ? -19.799 -13.544 8.411 1.00 96.62 92 TRP A O 1
ATOM 716 N N . GLU A 1 93 ? -21.012 -15.403 8.104 1.00 95.81 93 GLU A N 1
ATOM 717 C CA . GLU A 1 93 ? -20.902 -15.860 9.488 1.00 95.81 93 GLU A CA 1
ATOM 718 C C . GLU A 1 93 ? -19.441 -16.163 9.857 1.00 95.81 93 GLU A C 1
ATOM 720 O O . GLU A 1 93 ? -18.959 -15.724 10.903 1.00 95.81 93 GLU A O 1
ATOM 725 N N . ALA A 1 94 ? -18.697 -16.834 8.972 1.00 95.81 94 ALA A N 1
ATOM 726 C CA . ALA A 1 94 ? -17.268 -17.079 9.156 1.00 95.81 94 ALA A CA 1
ATOM 727 C C . ALA A 1 94 ? -16.457 -15.772 9.244 1.00 95.81 94 ALA A C 1
ATOM 729 O O . ALA A 1 94 ? -15.628 -15.632 10.144 1.00 95.81 94 ALA A O 1
ATOM 730 N N . LEU A 1 95 ? -16.746 -14.790 8.383 1.00 97.31 95 LEU A N 1
ATOM 731 C CA . LEU A 1 95 ? -16.122 -13.463 8.420 1.00 97.31 95 LEU A CA 1
ATOM 732 C C . LEU A 1 95 ? -16.422 -12.712 9.729 1.00 97.31 95 LEU A C 1
ATOM 734 O O . LEU A 1 95 ? -15.567 -12.007 10.258 1.00 97.31 95 LEU A O 1
ATOM 738 N N . ARG A 1 96 ? -17.626 -12.858 10.289 1.00 97.31 96 ARG A N 1
ATOM 739 C CA . ARG A 1 96 ? -17.964 -12.256 11.591 1.00 97.31 96 ARG A CA 1
ATOM 740 C C . ARG A 1 96 ? -17.236 -12.917 12.746 1.00 97.31 96 ARG A C 1
ATOM 742 O O . ARG A 1 96 ? -16.829 -12.222 13.673 1.00 97.31 96 ARG A O 1
ATOM 749 N N . ARG A 1 97 ? -17.051 -14.237 12.691 1.00 95.94 97 ARG A N 1
ATOM 750 C CA . ARG A 1 97 ? -16.299 -14.980 13.712 1.00 95.94 97 ARG A CA 1
ATOM 751 C C . ARG A 1 97 ? -14.811 -14.621 13.736 1.00 95.94 97 ARG A C 1
ATOM 753 O O . ARG A 1 97 ? -14.196 -14.767 14.785 1.00 95.94 97 ARG A O 1
ATOM 760 N N . SER A 1 98 ? -14.247 -14.123 12.633 1.00 96.38 98 SER A N 1
ATOM 761 C CA . SER A 1 98 ? -12.837 -13.716 12.561 1.00 96.38 98 SER A CA 1
ATOM 762 C C . SER A 1 98 ? -12.561 -12.292 13.065 1.00 96.38 98 SER A C 1
ATOM 764 O O . SER A 1 98 ? -11.409 -11.858 13.046 1.00 96.38 98 SER A O 1
ATOM 766 N N . LEU A 1 99 ? -13.580 -11.551 13.517 1.00 96.94 99 LEU A N 1
ATOM 767 C CA . LEU A 1 99 ? -13.429 -10.176 13.994 1.00 96.94 99 LEU A CA 1
ATOM 768 C C . LEU A 1 99 ? -12.511 -10.071 15.216 1.00 96.94 99 LEU A C 1
ATOM 770 O O . LEU A 1 99 ? -12.678 -10.771 16.213 1.00 96.94 99 LEU A O 1
ATOM 774 N N . VAL A 1 100 ? -11.598 -9.103 15.164 1.00 96.50 100 VAL A N 1
ATOM 775 C CA . VAL A 1 100 ? -10.730 -8.724 16.283 1.00 96.50 100 VAL A CA 1
ATOM 776 C C . VAL A 1 100 ? -11.239 -7.435 16.903 1.00 96.50 100 VAL A C 1
ATOM 778 O O . VAL A 1 100 ? -11.482 -6.448 16.201 1.00 96.50 100 VAL A O 1
ATOM 781 N N . TYR A 1 101 ? -11.357 -7.427 18.229 1.00 95.38 101 TYR A N 1
ATOM 782 C CA . TYR A 1 101 ? -11.830 -6.281 18.993 1.00 95.38 101 TYR A CA 1
ATOM 783 C C . TYR A 1 101 ? -10.708 -5.685 19.837 1.00 95.38 101 TYR A C 1
ATOM 785 O O . TYR A 1 101 ? -9.933 -6.398 20.460 1.00 95.38 101 TYR A O 1
ATOM 793 N N . PHE A 1 102 ? -10.651 -4.359 19.895 1.00 94.56 102 PHE A N 1
ATOM 794 C CA . PHE A 1 102 ? -9.822 -3.616 20.837 1.00 94.56 102 PHE A CA 1
ATOM 795 C C . PHE A 1 102 ? -10.711 -2.616 21.564 1.00 94.56 102 PHE A C 1
ATOM 797 O O . PHE A 1 102 ? -11.287 -1.721 20.942 1.00 94.56 102 PHE A O 1
ATOM 804 N N . ARG A 1 103 ? -10.842 -2.763 22.881 1.00 91.19 103 ARG A N 1
ATOM 805 C CA . ARG A 1 103 ? -11.719 -1.962 23.746 1.00 91.19 103 ARG A CA 1
ATOM 806 C C . ARG A 1 103 ? -13.153 -1.918 23.212 1.00 91.19 103 ARG A C 1
ATOM 808 O O . ARG A 1 103 ? -13.755 -0.854 23.103 1.00 91.19 103 ARG A O 1
ATOM 815 N N . SER A 1 104 ? -13.685 -3.093 22.865 1.00 91.69 104 SER A N 1
ATOM 816 C CA . SER A 1 104 ? -15.020 -3.304 22.268 1.00 91.69 104 SER A CA 1
ATOM 817 C C . SER A 1 104 ? -15.237 -2.710 20.869 1.00 91.69 104 SER A C 1
ATOM 819 O O . SER A 1 104 ? -16.343 -2.788 20.343 1.00 91.69 104 SER A O 1
ATOM 821 N N . GLN A 1 105 ? -14.209 -2.144 20.233 1.00 96.00 105 GLN A N 1
ATOM 822 C CA . GLN A 1 105 ? -14.296 -1.664 18.854 1.00 96.00 105 GLN A CA 1
ATOM 823 C C . GLN A 1 105 ? -13.717 -2.708 17.897 1.00 96.00 105 GLN A C 1
ATOM 825 O O . GLN A 1 105 ? -12.609 -3.186 18.152 1.00 96.00 105 GLN A O 1
ATOM 830 N N . PRO A 1 106 ? -14.410 -3.057 16.799 1.00 97.56 106 PRO A N 1
ATOM 831 C CA . PRO A 1 106 ? -13.845 -3.947 15.795 1.00 97.56 106 PRO A CA 1
ATOM 832 C C . PRO A 1 106 ? -12.695 -3.218 15.094 1.00 97.56 106 PRO A C 1
ATOM 834 O O . PRO A 1 106 ? -12.872 -2.092 14.622 1.00 97.56 106 PRO A O 1
ATOM 837 N N . VAL A 1 107 ? -11.514 -3.832 15.064 1.00 97.62 107 VAL A N 1
ATOM 838 C CA . VAL A 1 107 ? -10.274 -3.237 14.529 1.00 97.62 107 VAL A CA 1
ATOM 839 C C . VAL A 1 107 ? -9.653 -4.038 13.391 1.00 97.62 107 VAL A C 1
ATOM 841 O O . VAL A 1 107 ? -8.644 -3.601 12.851 1.00 97.62 107 VAL A O 1
ATOM 844 N N . GLY A 1 108 ? -10.220 -5.184 13.018 1.00 97.81 108 GLY A N 1
ATOM 845 C CA . GLY A 1 108 ? -9.699 -6.017 11.939 1.00 97.81 108 GLY A CA 1
ATOM 846 C C . GLY A 1 108 ? -10.313 -7.412 11.919 1.00 97.81 108 GLY A C 1
ATOM 847 O O . GLY A 1 108 ? -11.248 -7.694 12.670 1.00 97.81 108 GLY A O 1
ATOM 848 N N . THR A 1 109 ? -9.757 -8.283 11.081 1.00 97.88 109 THR A N 1
ATOM 849 C CA . THR A 1 109 ? -10.052 -9.722 11.045 1.00 97.88 109 THR A CA 1
ATOM 850 C C . THR A 1 109 ? -8.754 -10.512 11.172 1.00 97.88 109 THR A C 1
ATOM 852 O O . THR A 1 109 ? -7.752 -10.097 10.589 1.00 97.88 109 THR A O 1
ATOM 855 N N . ILE A 1 110 ? -8.757 -11.623 11.910 1.00 95.06 110 ILE A N 1
ATOM 856 C CA . ILE A 1 110 ? -7.598 -12.529 11.972 1.00 95.06 110 ILE A CA 1
ATOM 857 C C . ILE A 1 110 ? -7.352 -13.203 10.618 1.00 95.06 110 ILE A C 1
ATOM 859 O O . ILE A 1 110 ? -8.294 -13.387 9.842 1.00 95.06 110 ILE A O 1
ATOM 863 N N . ALA A 1 111 ? -6.104 -13.591 10.356 1.00 92.50 111 ALA A N 1
ATOM 864 C CA . ALA A 1 111 ? -5.726 -14.266 9.115 1.00 92.50 111 ALA A CA 1
ATOM 865 C C . ALA A 1 111 ? -6.325 -15.677 8.999 1.00 92.50 111 ALA A C 1
ATOM 867 O O . ALA A 1 111 ? -6.795 -16.054 7.926 1.00 92.50 111 ALA A O 1
ATOM 868 N N . ALA A 1 112 ? -6.373 -16.445 10.093 1.00 90.88 112 ALA A N 1
ATOM 869 C CA . ALA A 1 112 ? -7.063 -17.733 10.111 1.00 90.88 112 ALA A CA 1
ATOM 870 C C . ALA A 1 112 ? -7.774 -17.999 11.441 1.00 90.88 112 ALA A C 1
ATOM 872 O O . ALA A 1 112 ? -7.229 -17.780 12.519 1.00 90.88 112 ALA A O 1
ATOM 873 N N . TYR A 1 113 ? -8.996 -18.523 11.344 1.00 83.56 113 TYR A N 1
ATOM 874 C CA . TYR A 1 113 ? -9.792 -18.993 12.478 1.00 83.56 113 TYR A CA 1
ATOM 875 C C . TYR A 1 113 ? -9.682 -20.520 12.567 1.00 83.56 113 TYR A C 1
ATOM 877 O O . TYR A 1 113 ? -10.614 -21.238 12.205 1.00 83.56 113 TYR A O 1
ATOM 885 N N . ASP A 1 114 ? -8.508 -21.008 12.973 1.00 78.94 114 ASP A N 1
ATOM 886 C CA . ASP A 1 114 ? -8.218 -22.438 13.113 1.00 78.94 114 ASP A CA 1
ATOM 887 C C . ASP A 1 114 ? -8.042 -22.816 14.592 1.00 78.94 114 ASP A C 1
ATOM 889 O O . ASP A 1 114 ? -7.112 -22.366 15.257 1.00 78.94 114 ASP A O 1
ATOM 893 N N . HIS A 1 115 ? -8.959 -23.642 15.104 1.00 63.28 115 HIS A N 1
ATOM 894 C CA . HIS A 1 115 ? -8.925 -24.173 16.475 1.00 63.28 115 HIS A CA 1
ATOM 895 C C . HIS A 1 115 ? -8.161 -25.499 16.587 1.00 63.28 115 HIS A C 1
ATOM 897 O O . HIS A 1 115 ? -8.010 -26.015 17.693 1.00 63.28 115 HIS A O 1
ATOM 903 N N . ALA A 1 116 ? -7.744 -26.091 15.464 1.00 60.56 116 ALA A N 1
ATOM 904 C CA . ALA A 1 116 ? -7.127 -27.416 15.412 1.00 60.56 116 ALA A CA 1
ATOM 905 C C . ALA A 1 116 ? -5.590 -27.376 15.363 1.00 60.56 116 ALA A C 1
ATOM 907 O O . ALA A 1 116 ? -4.951 -28.406 15.579 1.00 60.56 116 ALA A O 1
ATOM 908 N N . ALA A 1 117 ? -4.987 -26.217 15.093 1.00 59.31 117 ALA A N 1
ATOM 909 C CA . ALA A 1 117 ? -3.539 -26.066 15.071 1.00 59.31 117 ALA A CA 1
ATOM 910 C C . ALA A 1 117 ? -2.973 -25.968 16.501 1.00 59.31 117 ALA A C 1
ATOM 912 O O . ALA A 1 117 ? -3.248 -25.013 17.225 1.00 59.31 117 ALA A O 1
ATOM 913 N N . GLU A 1 118 ? -2.146 -26.942 16.901 1.00 53.16 118 GLU A N 1
ATOM 914 C CA . GLU A 1 118 ? -1.422 -26.932 18.187 1.00 53.16 118 GLU A CA 1
ATOM 915 C C . GLU A 1 118 ? -0.436 -25.750 18.303 1.00 53.16 118 GLU A C 1
ATOM 917 O O . GLU A 1 118 ? -0.129 -25.303 19.407 1.00 53.16 118 GLU A O 1
ATOM 922 N N . GLU A 1 119 ? 0.011 -25.201 17.167 1.00 57.62 119 GLU A N 1
ATOM 923 C CA . GLU A 1 119 ? 0.830 -23.992 17.080 1.00 57.62 119 GLU A CA 1
ATOM 924 C C . GLU A 1 119 ? 0.078 -22.892 16.327 1.00 57.62 119 GLU A C 1
ATOM 926 O O . GLU A 1 119 ? 0.026 -22.856 15.094 1.00 57.62 119 GLU A O 1
ATOM 931 N N . VAL A 1 120 ? -0.478 -21.943 17.078 1.00 62.84 120 VAL A N 1
ATOM 932 C CA . VAL A 1 120 ? -0.931 -20.675 16.511 1.00 62.84 120 VAL A CA 1
ATOM 933 C C . VAL A 1 120 ? 0.327 -19.874 16.165 1.00 62.84 120 VAL A C 1
ATOM 935 O O . VAL A 1 120 ? 0.944 -19.265 17.038 1.00 62.84 120 VAL A O 1
ATOM 938 N N . LEU A 1 121 ? 0.759 -19.951 14.901 1.00 74.88 121 LEU A N 1
ATOM 939 C CA . LEU A 1 121 ? 1.813 -19.096 14.341 1.00 74.88 121 LEU A CA 1
ATOM 940 C C . LEU A 1 121 ? 1.335 -17.624 14.328 1.00 74.88 121 LEU A C 1
ATOM 942 O O . LEU A 1 121 ? 0.599 -17.166 15.192 1.00 74.88 121 LEU A O 1
ATOM 946 N N . ASN A 1 122 ? 1.708 -16.846 13.318 1.00 79.50 122 ASN A N 1
ATOM 947 C CA . ASN A 1 122 ? 1.204 -15.488 13.126 1.00 79.50 122 ASN A CA 1
ATOM 948 C C . ASN A 1 122 ? -0.256 -15.430 12.624 1.00 79.50 122 ASN A C 1
ATOM 950 O O . ASN A 1 122 ? -0.775 -14.339 12.423 1.00 79.50 122 ASN A O 1
ATOM 954 N N . TYR A 1 123 ? -0.946 -16.560 12.442 1.00 81.50 123 TYR A N 1
ATOM 955 C CA . TYR A 1 123 ? -2.298 -16.603 11.869 1.00 81.50 123 TYR A CA 1
ATOM 956 C C . TYR A 1 123 ? -3.401 -15.965 12.730 1.00 81.50 123 TYR A C 1
ATOM 958 O O . TYR A 1 123 ? -4.470 -15.636 12.214 1.00 81.50 123 TYR A O 1
ATOM 966 N N . ASP A 1 124 ? -3.149 -15.744 14.018 1.00 85.88 124 ASP A N 1
ATOM 967 C CA . ASP A 1 124 ? -4.063 -15.030 14.916 1.00 85.88 124 ASP A CA 1
ATOM 968 C C . ASP A 1 124 ? -3.908 -13.502 14.874 1.00 85.88 124 ASP A C 1
ATOM 970 O O . ASP A 1 124 ? -4.569 -12.777 15.624 1.00 85.88 124 ASP A O 1
ATOM 974 N N . GLN A 1 125 ? -3.033 -12.997 14.007 1.00 92.94 125 GLN A N 1
ATOM 975 C CA . GLN A 1 125 ? -2.795 -11.574 13.834 1.00 92.94 125 GLN A CA 1
ATOM 976 C C . GLN A 1 125 ? -3.673 -10.992 12.724 1.00 92.94 125 GLN A C 1
ATOM 978 O O . GLN A 1 125 ? -4.124 -11.681 11.807 1.00 92.94 125 GLN A O 1
ATOM 983 N N . VAL A 1 126 ? -3.884 -9.680 12.792 1.00 97.06 126 VAL A N 1
ATOM 984 C CA . VAL A 1 126 ? -4.523 -8.895 11.736 1.00 97.06 126 VAL A CA 1
ATOM 985 C C . VAL A 1 126 ? -3.437 -8.409 10.782 1.00 97.06 126 VAL A C 1
ATOM 987 O O . VAL A 1 126 ? -2.711 -7.467 11.104 1.00 97.06 126 VAL A O 1
ATOM 990 N N . PHE A 1 127 ? -3.329 -9.030 9.611 1.00 97.25 127 PHE A N 1
ATOM 991 C CA . PHE A 1 127 ? -2.439 -8.573 8.540 1.00 97.25 127 PHE A CA 1
ATOM 992 C C . PHE A 1 127 ? -3.079 -7.459 7.725 1.00 97.25 127 PHE A C 1
ATOM 994 O O . PHE A 1 127 ? -4.282 -7.477 7.454 1.00 97.25 127 PHE A O 1
ATOM 1001 N N . VAL A 1 128 ? -2.265 -6.496 7.285 1.00 97.88 128 VAL A N 1
ATOM 1002 C CA . VAL A 1 128 ? -2.767 -5.389 6.462 1.00 97.88 128 VAL A CA 1
ATOM 1003 C C . VAL A 1 128 ? -3.327 -5.906 5.142 1.00 97.88 128 VAL A C 1
ATOM 1005 O O . VAL A 1 128 ? -4.448 -5.546 4.789 1.00 97.88 128 VAL A O 1
ATOM 1008 N N . ARG A 1 129 ? -2.577 -6.764 4.440 1.00 96.75 129 ARG A N 1
ATOM 1009 C CA . ARG A 1 129 ? -2.976 -7.313 3.135 1.00 96.75 129 ARG A CA 1
ATOM 1010 C C . ARG A 1 129 ? -4.215 -8.216 3.239 1.00 96.75 129 ARG A C 1
ATOM 1012 O O . ARG A 1 129 ? -5.129 -8.071 2.432 1.00 96.75 129 ARG A O 1
ATOM 1019 N N . ASP A 1 130 ? -4.297 -9.056 4.271 1.00 97.56 130 ASP A N 1
ATOM 1020 C CA . ASP A 1 130 ? -5.413 -9.983 4.511 1.00 97.56 130 ASP A CA 1
ATOM 1021 C C . ASP A 1 130 ? -6.698 -9.246 4.902 1.00 97.56 130 ASP A C 1
ATOM 1023 O O . ASP A 1 130 ? -7.799 -9.676 4.560 1.00 97.56 130 ASP A O 1
ATOM 1027 N N . PHE A 1 131 ? -6.581 -8.104 5.587 1.00 98.69 131 PHE A N 1
ATOM 1028 C CA . PHE A 1 131 ? -7.746 -7.316 5.973 1.00 98.69 131 PHE A CA 1
ATOM 1029 C C . PHE A 1 131 ? -8.371 -6.547 4.799 1.00 98.69 131 PHE A C 1
ATOM 1031 O O . PHE A 1 131 ? -9.556 -6.228 4.863 1.00 98.69 131 PHE A O 1
ATOM 1038 N N . VAL A 1 132 ? -7.639 -6.255 3.716 1.00 98.75 132 VAL A N 1
ATOM 1039 C CA . VAL A 1 132 ? -8.181 -5.512 2.558 1.00 98.75 132 VAL A CA 1
ATOM 1040 C C . VAL A 1 132 ? -9.474 -6.132 1.999 1.00 98.75 132 VAL A C 1
ATOM 1042 O O . VAL A 1 132 ? -10.461 -5.397 1.901 1.00 98.75 132 VAL A O 1
ATOM 1045 N N . PRO A 1 133 ? -9.547 -7.433 1.647 1.00 98.69 133 PRO A N 1
ATOM 1046 C CA . PRO A 1 133 ? -10.794 -8.030 1.165 1.00 98.69 133 PRO A CA 1
ATOM 1047 C C . PRO A 1 133 ? -11.922 -7.989 2.208 1.00 98.69 133 PRO A C 1
ATOM 1049 O O . PRO A 1 133 ? -13.046 -7.631 1.854 1.00 98.69 133 PRO A O 1
ATOM 1052 N N . SER A 1 134 ? -11.635 -8.263 3.487 1.00 98.69 134 SER A N 1
ATOM 1053 C CA . SER A 1 134 ? -12.613 -8.137 4.582 1.00 98.69 134 SER A CA 1
ATOM 1054 C C . SER A 1 134 ? -13.168 -6.716 4.678 1.00 98.69 134 SER A C 1
ATOM 1056 O O . SER A 1 134 ? -14.376 -6.506 4.768 1.00 98.69 134 SER A O 1
ATOM 1058 N N . ALA A 1 135 ? -12.290 -5.719 4.607 1.00 98.81 135 ALA A N 1
ATOM 1059 C CA . ALA A 1 135 ? -12.651 -4.315 4.667 1.00 98.81 135 ALA A CA 1
ATOM 1060 C C . ALA A 1 135 ? -13.543 -3.907 3.491 1.00 98.81 135 ALA A C 1
ATOM 1062 O O . ALA A 1 135 ? -14.553 -3.238 3.696 1.00 98.81 135 ALA A O 1
ATOM 1063 N N . LEU A 1 136 ? -13.215 -4.338 2.268 1.00 98.81 136 LEU A N 1
ATOM 1064 C CA . LEU A 1 136 ? -14.056 -4.097 1.093 1.00 98.81 136 LEU A CA 1
ATOM 1065 C C . LEU A 1 136 ? -15.436 -4.746 1.244 1.00 98.81 136 LEU A C 1
ATOM 1067 O O . LEU A 1 136 ? -16.435 -4.108 0.917 1.00 98.81 136 LEU A O 1
ATOM 1071 N N . ALA A 1 137 ? -15.505 -5.961 1.791 1.00 98.56 137 ALA A N 1
ATOM 1072 C CA . ALA A 1 137 ? -16.765 -6.639 2.067 1.00 98.56 137 ALA A CA 1
ATOM 1073 C C . ALA A 1 137 ? -17.632 -5.847 3.066 1.00 98.56 137 ALA A C 1
ATOM 1075 O O . ALA A 1 137 ? -18.799 -5.573 2.785 1.00 98.56 137 ALA A O 1
ATOM 1076 N N . PHE A 1 138 ? -17.059 -5.395 4.187 1.00 98.75 138 PHE A N 1
ATOM 1077 C CA . PHE A 1 138 ? -17.773 -4.562 5.163 1.00 98.75 138 PHE A CA 1
ATOM 1078 C C . PHE A 1 138 ? -18.200 -3.202 4.597 1.00 98.75 138 PHE A C 1
ATOM 1080 O O . PHE A 1 138 ? -19.318 -2.760 4.858 1.00 98.75 138 PHE A O 1
ATOM 1087 N N . LEU A 1 139 ? -17.361 -2.556 3.780 1.00 98.69 139 LEU A N 1
ATOM 1088 C CA . LEU A 1 139 ? -17.717 -1.306 3.096 1.00 98.69 139 LEU A CA 1
ATOM 1089 C C . LEU A 1 139 ? -18.915 -1.498 2.160 1.00 98.69 139 LEU A C 1
ATOM 1091 O O . LEU A 1 139 ? -19.858 -0.710 2.209 1.00 98.69 139 LEU A O 1
ATOM 1095 N N . MET A 1 140 ? -18.913 -2.568 1.359 1.00 98.25 140 MET A N 1
ATOM 1096 C CA . MET A 1 140 ? -20.028 -2.904 0.466 1.00 98.25 140 MET A CA 1
ATOM 1097 C C . MET A 1 140 ? -21.308 -3.261 1.233 1.00 98.25 140 MET A C 1
ATOM 1099 O O . MET A 1 140 ? -22.398 -2.994 0.733 1.00 98.25 140 MET A O 1
ATOM 1103 N N . ASN A 1 141 ? -21.187 -3.804 2.449 1.00 97.56 141 ASN A N 1
ATOM 1104 C CA . ASN A 1 141 ? -22.326 -4.088 3.326 1.00 97.56 141 ASN A CA 1
ATOM 1105 C C . ASN A 1 141 ? -22.793 -2.875 4.158 1.00 97.56 141 ASN A C 1
ATOM 1107 O O . ASN A 1 141 ? -23.722 -2.999 4.952 1.00 97.56 141 ASN A O 1
ATOM 1111 N N . GLY A 1 142 ? -22.173 -1.701 3.994 1.00 98.00 142 GLY A N 1
ATOM 1112 C CA . GLY A 1 142 ? -22.559 -0.484 4.712 1.00 98.00 142 GLY A CA 1
ATOM 1113 C C . GLY A 1 142 ? -22.084 -0.425 6.167 1.00 98.00 142 GLY A C 1
ATOM 1114 O O . GLY A 1 142 ? -22.659 0.312 6.964 1.00 98.00 142 GLY A O 1
ATOM 1115 N N . GLU A 1 143 ? -21.025 -1.157 6.520 1.00 98.25 143 GLU A N 1
ATOM 1116 C CA . GLU A 1 143 ? -20.460 -1.218 7.875 1.00 98.25 143 GLU A CA 1
ATOM 1117 C C . GLU A 1 143 ? -19.017 -0.690 7.917 1.00 98.25 143 GLU A C 1
ATOM 1119 O O . GLU A 1 143 ? -18.058 -1.443 8.102 1.00 98.25 143 GLU A O 1
ATOM 1124 N N . PRO A 1 144 ? -18.821 0.626 7.741 1.00 98.44 144 PRO A N 1
ATOM 1125 C CA . PRO A 1 144 ? -17.494 1.205 7.553 1.00 98.44 144 PRO A CA 1
ATOM 1126 C C . PRO A 1 144 ? -16.675 1.338 8.846 1.00 98.44 144 PRO A C 1
ATOM 1128 O O . PRO A 1 144 ? -15.470 1.591 8.776 1.00 98.44 144 PRO A O 1
ATOM 1131 N N . ASP A 1 145 ? -17.295 1.184 10.019 1.00 98.56 145 ASP A N 1
ATOM 1132 C CA . ASP A 1 145 ? -16.666 1.476 11.313 1.00 98.56 145 ASP A CA 1
ATOM 1133 C C . ASP A 1 145 ? -15.428 0.617 11.579 1.00 98.56 145 ASP A C 1
ATOM 1135 O O . ASP A 1 145 ? -14.405 1.135 12.028 1.00 98.56 145 ASP A O 1
ATOM 1139 N N . ILE A 1 146 ? -15.470 -0.673 11.234 1.00 98.56 146 ILE A N 1
ATOM 1140 C CA . ILE A 1 146 ? -14.303 -1.557 11.352 1.00 98.56 146 ILE A CA 1
ATOM 1141 C C . ILE A 1 146 ? -13.125 -1.059 10.509 1.00 98.56 146 ILE A C 1
ATOM 1143 O O . ILE A 1 146 ? -11.982 -1.079 10.962 1.00 98.56 146 ILE A O 1
ATOM 1147 N N . VAL A 1 147 ? -13.397 -0.548 9.306 1.00 98.81 147 VAL A N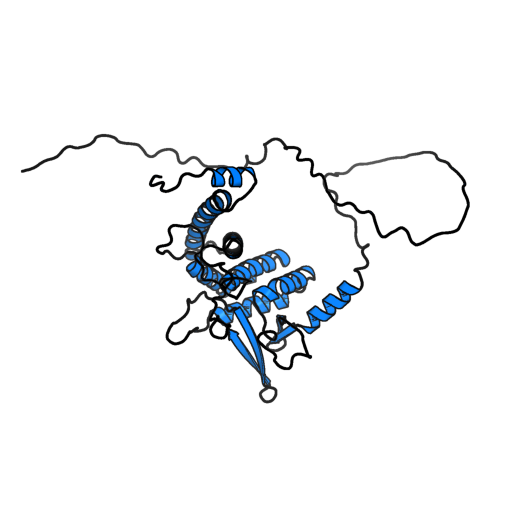 1
ATOM 1148 C CA . VAL A 1 147 ? -12.367 -0.047 8.390 1.00 98.81 147 VAL A CA 1
ATOM 1149 C C . VAL A 1 147 ? -11.784 1.263 8.905 1.00 98.81 147 VAL A C 1
ATOM 1151 O O . VAL A 1 147 ? -10.565 1.433 8.915 1.00 98.81 147 VAL A O 1
ATOM 1154 N N . LYS A 1 148 ? -12.629 2.167 9.412 1.00 98.69 148 LYS A N 1
ATOM 1155 C CA . LYS A 1 148 ? -12.188 3.403 10.074 1.00 98.69 148 LYS A CA 1
ATOM 1156 C C . LYS A 1 148 ? -11.282 3.106 11.267 1.00 98.69 148 LYS A C 1
ATOM 1158 O O . LYS A 1 148 ? -10.204 3.693 11.386 1.00 98.69 148 LYS A O 1
ATOM 1163 N N . ASN A 1 149 ? -11.700 2.186 12.133 1.00 98.56 149 ASN A N 1
ATOM 1164 C CA . ASN A 1 149 ? -10.945 1.798 13.320 1.00 98.56 149 ASN A CA 1
ATOM 1165 C C . ASN A 1 149 ? -9.609 1.151 12.946 1.00 98.56 149 ASN A C 1
ATOM 1167 O O . ASN A 1 149 ? -8.584 1.518 13.520 1.00 98.56 149 ASN A O 1
ATOM 1171 N N . PHE A 1 150 ? -9.600 0.254 11.956 1.00 98.75 150 PHE A N 1
ATOM 1172 C CA . PHE A 1 150 ? -8.380 -0.350 11.421 1.00 98.75 150 PHE A CA 1
ATOM 1173 C C . PHE A 1 150 ? -7.405 0.711 10.889 1.00 98.75 150 PHE A C 1
ATOM 1175 O O . PHE A 1 150 ? -6.234 0.716 11.273 1.00 98.75 150 PHE A O 1
ATOM 1182 N N . LEU A 1 151 ? -7.878 1.645 10.053 1.00 98.75 151 LEU A N 1
ATOM 1183 C CA . LEU A 1 151 ? -7.051 2.707 9.463 1.00 98.75 151 LEU A CA 1
ATOM 1184 C C . LEU A 1 151 ? -6.416 3.591 10.541 1.00 98.75 151 LEU A C 1
ATOM 1186 O O . LEU A 1 151 ? -5.216 3.855 10.495 1.00 98.75 151 LEU A O 1
ATOM 1190 N N . LEU A 1 152 ? -7.203 4.013 11.535 1.00 98.44 152 LEU A N 1
ATOM 1191 C CA . LEU A 1 152 ? -6.717 4.828 12.651 1.00 98.44 152 LEU A CA 1
ATOM 1192 C C . LEU A 1 152 ? -5.769 4.052 13.566 1.00 98.44 152 LEU A C 1
ATOM 1194 O O . LEU A 1 152 ? -4.807 4.624 14.082 1.00 98.44 152 LEU A O 1
ATOM 1198 N N . LYS A 1 153 ? -6.014 2.755 13.777 1.00 97.88 153 LYS A N 1
ATOM 1199 C CA . LYS A 1 153 ? -5.158 1.941 14.637 1.00 97.88 153 LYS A CA 1
ATOM 1200 C C . LYS A 1 153 ? -3.804 1.687 13.997 1.00 97.88 153 LYS A C 1
ATOM 1202 O O . LYS A 1 153 ? -2.784 1.907 14.639 1.00 97.88 153 LYS A O 1
ATOM 1207 N N . THR A 1 154 ? -3.792 1.303 12.729 1.00 98.31 154 THR A N 1
ATOM 1208 C CA . THR A 1 154 ? -2.553 1.088 11.974 1.00 98.31 154 THR A CA 1
ATOM 1209 C C . THR A 1 154 ? -1.777 2.392 11.770 1.00 98.31 154 THR A C 1
ATOM 1211 O O . THR A 1 154 ? -0.553 2.387 11.867 1.00 98.31 154 THR A O 1
ATOM 1214 N N . LEU A 1 155 ? -2.464 3.532 11.633 1.00 98.38 155 LEU A N 1
ATOM 1215 C CA . LEU A 1 155 ? -1.837 4.858 11.668 1.00 98.38 155 LEU A CA 1
ATOM 1216 C C . LEU A 1 155 ? -1.197 5.173 13.031 1.00 98.38 155 LEU A C 1
ATOM 1218 O O . LEU A 1 155 ? -0.103 5.728 13.089 1.00 98.38 155 LEU A O 1
ATOM 1222 N N . HIS A 1 156 ? -1.846 4.813 14.141 1.00 97.50 156 HIS A N 1
ATOM 1223 C CA . HIS A 1 156 ? -1.246 4.970 15.468 1.00 97.50 156 HIS A CA 1
ATOM 1224 C C . HIS A 1 156 ? 0.030 4.125 15.616 1.00 97.50 156 HIS A C 1
ATOM 1226 O O . HIS A 1 156 ? 1.032 4.630 16.120 1.00 97.50 156 HIS A O 1
ATOM 1232 N N . LEU A 1 157 ? 0.017 2.882 15.120 1.00 97.31 157 LEU A N 1
ATOM 1233 C CA . LEU A 1 157 ? 1.192 2.003 15.090 1.00 97.31 157 LEU A CA 1
ATOM 1234 C C . LEU A 1 157 ? 2.316 2.573 14.213 1.00 97.31 157 LEU A C 1
ATOM 1236 O O . LEU A 1 157 ? 3.487 2.480 14.568 1.00 97.31 157 LEU A O 1
ATOM 1240 N N . GLN A 1 158 ? 1.987 3.242 13.104 1.00 97.56 158 GLN A N 1
ATOM 1241 C CA . GLN A 1 158 ? 2.980 3.957 12.297 1.00 97.56 158 GLN A CA 1
ATOM 1242 C C . GLN A 1 158 ? 3.743 5.013 13.117 1.00 97.56 158 GLN A C 1
ATOM 1244 O O . GLN A 1 158 ? 4.918 5.255 12.860 1.00 97.56 158 GLN A O 1
ATOM 1249 N N . GLY A 1 159 ? 3.117 5.627 14.121 1.00 95.00 159 GLY A N 1
ATOM 1250 C CA . GLY A 1 159 ? 3.766 6.614 14.987 1.00 95.00 159 GLY A CA 1
ATOM 1251 C C . GLY A 1 159 ? 4.758 6.033 16.001 1.00 95.00 159 GLY A C 1
ATOM 1252 O O . GLY A 1 159 ? 5.398 6.806 16.713 1.00 95.00 159 GLY A O 1
ATOM 1253 N N . TRP A 1 160 ? 4.874 4.708 16.112 1.00 94.88 160 TRP A N 1
ATOM 1254 C CA . TRP A 1 160 ? 5.748 4.065 17.091 1.00 94.88 160 TRP A CA 1
ATOM 1255 C C . TRP A 1 160 ? 7.225 4.173 16.718 1.00 94.88 160 TRP A C 1
ATOM 1257 O O . TRP A 1 160 ? 7.602 4.258 15.547 1.00 94.88 160 TRP A O 1
ATOM 1267 N N . GLU A 1 161 ? 8.084 4.117 17.733 1.00 91.50 161 GLU A N 1
ATOM 1268 C CA . GLU A 1 161 ? 9.508 3.924 17.508 1.00 91.50 161 GLU A CA 1
ATOM 1269 C C . GLU A 1 161 ? 9.776 2.455 17.169 1.00 91.50 161 GLU A C 1
ATOM 1271 O O . GLU A 1 161 ? 9.584 1.570 17.998 1.00 91.50 161 GLU A O 1
ATOM 1276 N N . LYS A 1 162 ? 10.226 2.205 15.937 1.00 92.25 162 LYS A N 1
ATOM 1277 C CA . LYS A 1 162 ? 10.453 0.855 15.413 1.00 92.25 162 LYS A CA 1
ATOM 1278 C C . LYS A 1 162 ? 11.947 0.623 15.266 1.00 92.25 162 LYS A C 1
ATOM 1280 O O . LYS A 1 162 ? 12.645 1.440 14.650 1.00 92.25 162 LYS A O 1
ATOM 1285 N N . ARG A 1 163 ? 12.448 -0.475 15.823 1.00 86.88 163 ARG A N 1
ATOM 1286 C CA . ARG A 1 163 ? 13.870 -0.820 15.790 1.00 86.88 163 ARG A CA 1
ATOM 1287 C C . ARG A 1 163 ? 14.051 -2.292 15.459 1.00 86.88 163 ARG A C 1
ATOM 1289 O O . ARG A 1 163 ? 13.403 -3.136 16.062 1.00 86.88 163 ARG A O 1
ATOM 1296 N N . ILE A 1 164 ? 14.986 -2.577 14.559 1.00 86.00 164 ILE A N 1
ATOM 1297 C CA . ILE A 1 164 ? 15.511 -3.923 14.332 1.00 86.00 164 ILE A CA 1
ATOM 1298 C C . ILE A 1 164 ? 16.966 -3.910 14.794 1.00 86.00 164 ILE A C 1
ATOM 1300 O O . ILE A 1 164 ? 17.802 -3.202 14.229 1.00 86.00 164 ILE A O 1
ATOM 1304 N N . ASP A 1 165 ? 17.259 -4.651 15.861 1.00 87.25 165 ASP A N 1
ATOM 1305 C CA . ASP A 1 165 ? 18.542 -4.642 16.567 1.00 87.25 165 ASP A CA 1
ATOM 1306 C C . ASP A 1 165 ? 19.004 -3.210 16.935 1.00 87.25 165 ASP A C 1
ATOM 1308 O O . ASP A 1 165 ? 18.506 -2.605 17.885 1.00 87.25 165 ASP A O 1
ATOM 1312 N N . ARG A 1 166 ? 19.959 -2.641 16.185 1.00 89.31 166 ARG A N 1
ATOM 1313 C CA . ARG A 1 166 ? 20.508 -1.284 16.388 1.00 89.31 166 ARG A CA 1
ATOM 1314 C C . ARG A 1 166 ? 20.098 -0.287 15.300 1.00 89.31 166 ARG A C 1
ATOM 1316 O O . ARG A 1 166 ? 20.641 0.814 15.255 1.00 89.31 166 ARG A O 1
ATOM 1323 N N . PHE A 1 167 ? 19.167 -0.657 14.427 1.00 88.31 167 PHE A N 1
ATOM 1324 C CA . PHE A 1 167 ? 18.715 0.165 13.311 1.00 88.31 167 PHE A CA 1
ATOM 1325 C C . PHE A 1 167 ? 17.283 0.653 13.538 1.00 88.31 167 PHE A C 1
ATOM 1327 O O . PHE A 1 167 ? 16.381 -0.144 13.795 1.00 88.31 167 PHE A O 1
ATOM 1334 N N . LYS A 1 168 ? 17.069 1.969 13.444 1.00 92.50 168 LYS A N 1
ATOM 1335 C CA . LYS A 1 168 ? 15.738 2.585 13.515 1.00 92.50 168 LYS A CA 1
ATOM 1336 C C . LYS A 1 168 ? 15.096 2.542 12.128 1.00 92.50 168 LYS A C 1
ATOM 1338 O O . LYS A 1 168 ? 15.696 3.031 11.173 1.00 92.50 168 LYS A O 1
ATOM 1343 N N . LEU A 1 169 ? 13.889 1.985 12.019 1.00 92.06 169 LEU A N 1
ATOM 1344 C CA . LEU A 1 169 ? 13.166 1.945 10.744 1.00 92.06 169 LEU A CA 1
ATOM 1345 C C . LEU A 1 169 ? 12.650 3.333 10.345 1.00 92.06 169 LEU A C 1
ATOM 1347 O O . LEU A 1 169 ? 12.499 4.233 11.176 1.00 92.06 169 LEU A O 1
ATOM 1351 N N . GLY A 1 170 ? 12.343 3.482 9.055 1.00 93.25 170 GLY A N 1
ATOM 1352 C CA . GLY A 1 170 ? 11.748 4.697 8.507 1.00 93.25 170 GLY A CA 1
ATOM 1353 C C . GLY A 1 170 ? 10.422 5.048 9.185 1.00 93.25 170 GLY A C 1
ATOM 1354 O O . GLY A 1 170 ? 9.593 4.180 9.464 1.00 93.25 170 GLY A O 1
ATOM 1355 N N . GLU A 1 171 ? 10.197 6.339 9.432 1.00 94.81 171 GLU A N 1
ATOM 1356 C CA . GLU A 1 171 ? 9.023 6.810 10.181 1.00 94.81 171 GLU A CA 1
ATOM 1357 C C . GLU A 1 171 ? 7.701 6.405 9.516 1.00 94.81 171 GLU A C 1
ATOM 1359 O O . GLU A 1 171 ? 6.760 6.014 10.202 1.00 94.81 171 GLU A O 1
ATOM 1364 N N . GLY A 1 172 ? 7.656 6.392 8.181 1.00 96.00 172 GLY A N 1
ATOM 1365 C CA . GLY A 1 172 ? 6.482 5.982 7.411 1.00 96.00 172 GLY A CA 1
ATOM 1366 C C . GLY A 1 172 ? 6.210 4.482 7.340 1.00 96.00 172 GLY A C 1
ATOM 1367 O O . GLY A 1 172 ? 5.185 4.110 6.773 1.00 96.00 172 GLY A O 1
ATOM 1368 N N . ALA A 1 173 ? 7.081 3.629 7.893 1.00 95.88 173 ALA A N 1
ATOM 1369 C CA . ALA A 1 173 ? 6.932 2.179 7.798 1.00 95.88 173 ALA A CA 1
ATOM 1370 C C . ALA A 1 173 ? 5.616 1.722 8.444 1.00 95.88 173 ALA A C 1
ATOM 1372 O O . ALA A 1 173 ? 5.355 2.024 9.611 1.00 95.88 173 ALA A O 1
ATOM 1373 N N . MET A 1 174 ? 4.789 1.005 7.691 1.00 97.62 174 MET A N 1
ATOM 1374 C CA . MET A 1 174 ? 3.567 0.389 8.207 1.00 97.62 174 MET A CA 1
ATOM 1375 C C . MET A 1 174 ? 3.873 -1.030 8.700 1.00 97.62 174 MET A C 1
ATOM 1377 O O . MET A 1 174 ? 4.763 -1.669 8.138 1.00 97.62 174 MET A O 1
ATOM 1381 N N . PRO A 1 175 ? 3.171 -1.529 9.732 1.00 96.31 175 PRO A N 1
ATOM 1382 C CA . PRO A 1 175 ? 3.356 -2.905 10.178 1.00 96.31 175 PRO A CA 1
ATOM 1383 C C . PRO A 1 175 ? 2.873 -3.901 9.112 1.00 96.31 175 PRO A C 1
ATOM 1385 O O . PRO A 1 175 ? 1.985 -3.591 8.312 1.00 96.31 175 PRO A O 1
ATOM 1388 N N . ALA A 1 176 ? 3.435 -5.108 9.114 1.00 95.00 176 ALA A N 1
ATOM 1389 C CA . ALA A 1 176 ? 2.896 -6.246 8.371 1.00 95.00 176 ALA A CA 1
ATOM 1390 C C . ALA A 1 176 ? 1.556 -6.673 8.986 1.00 95.00 176 ALA A C 1
ATOM 1392 O O . ALA A 1 176 ? 0.548 -6.828 8.289 1.00 95.00 176 ALA A O 1
ATOM 1393 N N . SER A 1 177 ? 1.554 -6.785 10.314 1.00 95.81 177 SER A N 1
ATOM 1394 C CA . SER A 1 177 ? 0.441 -7.273 11.114 1.00 95.81 177 SER A CA 1
ATOM 1395 C C . SER A 1 177 ? 0.443 -6.686 12.524 1.00 95.81 177 SER A C 1
ATOM 1397 O O . SER A 1 177 ? 1.408 -6.063 12.976 1.00 95.81 177 SER A O 1
ATOM 1399 N N . PHE A 1 178 ? -0.663 -6.873 13.239 1.00 96.50 178 PHE A N 1
ATOM 1400 C CA . PHE A 1 178 ? -0.734 -6.614 14.673 1.00 96.50 178 PHE A CA 1
ATOM 1401 C C . PHE A 1 178 ? -1.647 -7.616 15.381 1.00 96.50 178 PHE A C 1
ATOM 1403 O O . PHE A 1 178 ? -2.566 -8.177 14.787 1.00 96.50 178 PHE A O 1
ATOM 1410 N N . LYS A 1 179 ? -1.423 -7.799 16.680 1.00 94.38 179 LYS A N 1
ATOM 1411 C CA . LYS A 1 179 ? -2.210 -8.652 17.571 1.00 94.38 179 LYS A CA 1
ATOM 1412 C C . LYS A 1 179 ? -2.750 -7.839 18.736 1.00 94.38 179 LYS A C 1
ATOM 1414 O O . LYS A 1 179 ? -2.048 -6.979 19.269 1.00 94.38 179 LYS A O 1
ATOM 1419 N N . VAL A 1 180 ? -3.979 -8.133 19.148 1.00 92.88 180 VAL A N 1
ATOM 1420 C CA . VAL A 1 180 ? -4.543 -7.631 20.405 1.00 92.88 180 VAL A CA 1
ATOM 1421 C C . VAL A 1 180 ? -4.333 -8.692 21.482 1.00 92.88 180 VAL A C 1
ATOM 1423 O O . VAL A 1 180 ? -4.701 -9.849 21.293 1.00 92.88 180 VAL A O 1
ATOM 1426 N N . LEU A 1 181 ? -3.734 -8.305 22.605 1.00 90.12 181 LEU A N 1
ATOM 1427 C CA . LEU A 1 181 ? -3.648 -9.134 23.801 1.00 90.12 181 LEU A CA 1
ATOM 1428 C C . LEU A 1 181 ? -4.643 -8.613 24.834 1.00 90.12 181 LEU A C 1
ATOM 1430 O O . LEU A 1 181 ? -4.591 -7.441 25.217 1.00 90.12 181 LEU A O 1
ATOM 1434 N N . HIS A 1 182 ? -5.523 -9.501 25.283 1.00 85.62 182 HIS A N 1
ATOM 1435 C CA . HIS A 1 182 ? -6.485 -9.227 26.340 1.00 85.62 182 HIS A CA 1
ATOM 1436 C C . HIS A 1 182 ? -5.919 -9.709 27.671 1.00 85.62 182 HIS A C 1
ATOM 1438 O O . HIS A 1 182 ? -5.670 -10.903 27.832 1.00 85.62 182 HIS A O 1
ATOM 1444 N N . ASP A 1 183 ? -5.725 -8.792 28.617 1.00 81.75 183 ASP A N 1
ATOM 1445 C CA . ASP A 1 183 ? -5.445 -9.138 30.009 1.00 81.75 183 ASP A CA 1
ATOM 1446 C C . ASP A 1 183 ? -6.785 -9.304 30.758 1.00 81.75 183 ASP A C 1
ATOM 1448 O O . ASP A 1 183 ? -7.467 -8.299 31.014 1.00 81.75 183 ASP A O 1
ATOM 1452 N N . PRO A 1 184 ? -7.209 -10.544 31.081 1.00 75.50 184 PRO A N 1
ATOM 1453 C CA . PRO A 1 184 ? -8.480 -10.793 31.758 1.00 75.50 184 PRO A CA 1
ATOM 1454 C C . PRO A 1 184 ? -8.499 -10.263 33.198 1.00 75.50 184 PRO A C 1
ATOM 1456 O O . PRO A 1 184 ? -9.571 -9.903 33.692 1.00 75.50 184 PRO A O 1
ATOM 1459 N N . ASP A 1 185 ? -7.339 -10.158 33.847 1.00 77.94 185 ASP A N 1
ATOM 1460 C CA . ASP A 1 185 ? -7.224 -9.736 35.242 1.00 77.94 185 ASP A CA 1
ATOM 1461 C C . ASP A 1 185 ? -7.260 -8.207 35.359 1.00 77.94 185 ASP A C 1
ATOM 1463 O O . ASP A 1 185 ? -7.922 -7.654 36.242 1.00 77.94 185 ASP A O 1
ATOM 1467 N N . GLN A 1 186 ? -6.604 -7.500 34.434 1.00 73.00 186 GLN A N 1
ATOM 1468 C CA . GLN A 1 186 ? -6.538 -6.031 34.433 1.00 73.00 186 GLN A CA 1
ATOM 1469 C C . GLN A 1 186 ? -7.609 -5.358 33.565 1.00 73.00 186 GLN A C 1
ATOM 1471 O O . GLN A 1 186 ? -7.721 -4.129 33.578 1.00 73.00 186 GLN A O 1
ATOM 1476 N N . LYS A 1 187 ? -8.401 -6.133 32.807 1.00 75.81 187 LYS A N 1
ATOM 1477 C CA . LYS A 1 187 ? -9.342 -5.633 31.781 1.00 75.81 187 LYS A CA 1
ATOM 1478 C C . LYS A 1 187 ? -8.678 -4.639 30.822 1.00 75.81 187 LYS A C 1
ATOM 1480 O O . LYS A 1 187 ? -9.296 -3.655 30.401 1.00 75.81 187 LYS A O 1
ATOM 1485 N N . MET A 1 188 ? -7.402 -4.866 30.520 1.00 83.44 188 MET A N 1
ATOM 1486 C CA . MET A 1 188 ? -6.605 -3.972 29.695 1.00 83.44 188 MET A CA 1
ATOM 1487 C C . MET A 1 188 ? -6.245 -4.657 28.383 1.00 83.44 188 MET A C 1
ATOM 1489 O O . MET A 1 188 ? -5.588 -5.693 28.359 1.00 83.44 188 MET A O 1
ATOM 1493 N N . ASP A 1 189 ? -6.646 -4.023 27.286 1.00 89.12 189 ASP A N 1
ATOM 1494 C CA . ASP A 1 189 ? -6.252 -4.451 25.952 1.00 89.12 189 ASP A CA 1
ATOM 1495 C C . ASP A 1 189 ? -4.939 -3.771 25.574 1.00 89.12 189 ASP A C 1
ATOM 1497 O O . ASP A 1 189 ? -4.826 -2.535 25.613 1.00 89.12 189 ASP A O 1
ATOM 1501 N N . THR A 1 190 ? -3.966 -4.576 25.164 1.00 91.44 190 THR A N 1
ATOM 1502 C CA . THR A 1 190 ? -2.693 -4.115 24.604 1.00 91.44 190 THR A CA 1
ATOM 1503 C C . THR A 1 190 ? -2.571 -4.564 23.154 1.00 91.44 190 THR A C 1
ATOM 1505 O O . THR A 1 190 ? -3.207 -5.527 22.734 1.00 91.44 190 THR A O 1
ATOM 1508 N N . ILE A 1 191 ? -1.802 -3.824 22.357 1.00 94.00 191 ILE A N 1
ATOM 1509 C CA . ILE A 1 191 ? -1.536 -4.171 20.959 1.00 94.00 191 ILE A CA 1
ATOM 1510 C C . ILE A 1 191 ? -0.045 -4.405 20.808 1.00 94.00 191 ILE A C 1
ATOM 1512 O O . ILE A 1 191 ? 0.751 -3.648 21.357 1.00 94.00 191 ILE A O 1
ATOM 1516 N N . ILE A 1 192 ? 0.312 -5.430 20.047 1.00 93.19 192 ILE A N 1
ATOM 1517 C CA . ILE A 1 192 ? 1.674 -5.686 19.589 1.00 93.19 192 ILE A CA 1
ATOM 1518 C C . ILE A 1 192 ? 1.643 -5.659 18.067 1.00 93.19 192 ILE A C 1
ATOM 1520 O O . ILE A 1 192 ? 0.749 -6.244 17.463 1.00 93.19 192 ILE A O 1
ATOM 1524 N N . ALA A 1 193 ? 2.586 -4.957 17.454 1.00 94.31 193 ALA A N 1
ATOM 1525 C CA . ALA A 1 193 ? 2.711 -4.855 16.007 1.00 94.31 193 ALA A CA 1
ATOM 1526 C C . ALA A 1 193 ? 4.004 -5.533 15.555 1.00 94.31 193 ALA A C 1
ATOM 1528 O O . ALA A 1 193 ? 4.981 -5.500 16.297 1.00 94.31 193 ALA A O 1
ATOM 1529 N N . ASP A 1 194 ? 3.995 -6.109 14.356 1.00 93.38 194 ASP A N 1
ATOM 1530 C CA . ASP A 1 194 ? 5.179 -6.664 13.698 1.00 93.38 194 ASP A CA 1
ATOM 1531 C C . ASP A 1 194 ? 5.493 -5.823 12.456 1.00 93.38 194 ASP A C 1
ATOM 1533 O O . ASP A 1 194 ? 4.673 -5.715 11.537 1.00 93.38 194 ASP A O 1
ATOM 1537 N N . PHE A 1 195 ? 6.665 -5.193 12.426 1.00 92.75 195 PHE A N 1
ATOM 1538 C CA . PHE A 1 195 ? 7.173 -4.419 11.288 1.00 92.75 195 PHE A CA 1
ATOM 1539 C C . PHE A 1 195 ? 8.157 -5.222 10.423 1.00 92.75 195 PHE A C 1
ATOM 1541 O O . PHE A 1 195 ? 8.792 -4.653 9.530 1.00 92.75 195 PHE A O 1
ATOM 1548 N N . GLY A 1 196 ? 8.269 -6.531 10.661 1.00 85.56 196 GLY A N 1
ATOM 1549 C CA . GLY A 1 196 ? 9.207 -7.438 10.005 1.00 85.56 196 GLY A CA 1
ATOM 1550 C C . GLY A 1 196 ? 10.299 -7.952 10.945 1.00 85.56 196 GLY A C 1
ATOM 1551 O O . GLY A 1 196 ? 11.087 -8.809 10.553 1.00 85.56 196 GLY A O 1
ATOM 1552 N N . GLU A 1 197 ? 10.373 -7.468 12.186 1.00 81.75 197 GLU A N 1
ATOM 1553 C CA . GLU A 1 197 ? 11.320 -7.951 13.194 1.00 81.75 197 GLU A CA 1
ATOM 1554 C C . GLU A 1 197 ? 11.026 -9.378 13.661 1.00 81.75 197 GLU A C 1
ATOM 1556 O O . GLU A 1 197 ? 11.968 -10.106 13.985 1.00 81.75 197 GLU A O 1
ATOM 1561 N N . SER A 1 198 ? 9.749 -9.775 13.671 1.00 80.94 198 SER A N 1
ATOM 1562 C CA . SER A 1 198 ? 9.315 -11.127 14.048 1.00 80.94 198 SER A CA 1
ATOM 1563 C C . SER A 1 198 ? 9.008 -12.001 12.828 1.00 80.94 198 SER A C 1
ATOM 1565 O O . SER A 1 198 ? 8.848 -13.215 12.963 1.00 80.94 198 SER A O 1
ATOM 1567 N N . ALA A 1 199 ? 8.983 -11.409 11.629 1.00 78.69 199 ALA A N 1
ATOM 1568 C CA . ALA A 1 199 ? 8.760 -12.119 10.381 1.00 78.69 199 ALA A CA 1
ATOM 1569 C C . ALA A 1 199 ? 9.890 -13.115 10.072 1.00 78.69 199 ALA A C 1
ATOM 1571 O O . ALA A 1 199 ? 11.086 -12.831 10.223 1.00 78.69 199 ALA A O 1
ATOM 1572 N N . ILE A 1 200 ? 9.512 -14.287 9.557 1.00 75.50 200 ILE A N 1
ATOM 1573 C CA . ILE A 1 200 ? 10.464 -15.306 9.105 1.00 75.50 200 ILE A CA 1
ATOM 1574 C C . ILE A 1 200 ? 11.322 -14.706 7.983 1.00 75.50 200 ILE A C 1
ATOM 1576 O O . ILE A 1 200 ? 10.817 -14.325 6.935 1.00 75.50 200 ILE A O 1
ATOM 1580 N N . GLY A 1 201 ? 12.637 -14.618 8.204 1.00 76.31 201 GLY A N 1
ATOM 1581 C CA . GLY A 1 201 ? 13.571 -14.035 7.234 1.00 76.31 201 GLY A CA 1
ATOM 1582 C C . GLY A 1 201 ? 13.694 -12.507 7.277 1.00 76.31 201 GLY A C 1
ATOM 1583 O O . GLY A 1 201 ? 14.391 -11.957 6.428 1.00 76.31 201 GLY A O 1
ATOM 1584 N N . ARG A 1 202 ? 13.088 -11.833 8.270 1.00 80.81 202 ARG A N 1
ATOM 1585 C CA . ARG A 1 202 ? 13.153 -10.370 8.474 1.00 80.81 202 ARG A CA 1
ATOM 1586 C C . ARG A 1 202 ? 12.732 -9.561 7.248 1.00 80.81 202 ARG A C 1
ATOM 1588 O O . ARG A 1 202 ? 13.403 -8.623 6.816 1.00 80.81 202 ARG A O 1
ATOM 1595 N N . VAL A 1 203 ? 11.627 -9.986 6.660 1.00 82.06 203 VAL A N 1
ATOM 1596 C CA . VAL A 1 203 ? 11.103 -9.442 5.416 1.00 82.06 203 VAL A CA 1
ATOM 1597 C C . VAL A 1 203 ? 10.379 -8.121 5.676 1.00 82.06 203 VAL A C 1
ATOM 1599 O O . VAL A 1 203 ? 9.595 -8.005 6.615 1.00 82.06 203 VAL A O 1
ATOM 1602 N N . ALA A 1 204 ? 10.648 -7.114 4.842 1.00 85.75 204 ALA A N 1
ATOM 1603 C CA . ALA A 1 204 ? 10.038 -5.795 4.963 1.00 85.75 204 ALA A CA 1
ATOM 1604 C C . ALA A 1 204 ? 8.661 -5.757 4.264 1.00 85.75 204 ALA A C 1
ATOM 1606 O O . ALA A 1 204 ? 8.600 -6.025 3.061 1.00 85.75 204 ALA A O 1
ATOM 1607 N N . PRO A 1 205 ? 7.572 -5.372 4.958 1.00 88.50 205 PRO A N 1
ATOM 1608 C CA . PRO A 1 205 ? 6.222 -5.327 4.391 1.00 88.50 205 PRO A CA 1
ATOM 1609 C C . PRO A 1 205 ? 5.996 -4.043 3.573 1.00 88.50 205 PRO A C 1
ATOM 1611 O O . PRO A 1 205 ? 5.309 -3.110 3.998 1.00 88.50 205 PRO A O 1
ATOM 1614 N N . VAL A 1 206 ? 6.624 -3.955 2.397 1.00 93.81 206 VAL A N 1
ATOM 1615 C CA . VAL A 1 206 ? 6.565 -2.758 1.535 1.00 93.81 206 VAL A CA 1
ATOM 1616 C C . VAL A 1 206 ? 5.131 -2.487 1.059 1.00 93.81 206 VAL A C 1
ATOM 1618 O O . VAL A 1 206 ? 4.702 -1.334 0.970 1.00 93.81 206 VAL A O 1
ATOM 1621 N N . ASP A 1 207 ? 4.365 -3.545 0.804 1.00 97.38 207 ASP A N 1
ATOM 1622 C CA . ASP A 1 207 ? 2.975 -3.499 0.353 1.00 97.38 207 ASP A CA 1
ATOM 1623 C C . ASP A 1 207 ? 2.008 -2.889 1.383 1.00 97.38 207 ASP A C 1
ATOM 1625 O O . ASP A 1 207 ? 1.060 -2.206 0.986 1.00 97.38 207 ASP A O 1
ATOM 1629 N N . SER A 1 208 ? 2.258 -3.053 2.689 1.00 97.94 208 SER A N 1
ATOM 1630 C CA . SER A 1 208 ? 1.375 -2.558 3.761 1.00 97.94 208 SER A CA 1
ATOM 1631 C C . SER A 1 208 ? 1.089 -1.057 3.668 1.00 97.94 208 SER A C 1
ATOM 1633 O O . SER A 1 208 ? -0.048 -0.622 3.861 1.00 97.94 208 SER A O 1
ATOM 1635 N N . GLY A 1 209 ? 2.099 -0.244 3.341 1.00 98.25 209 GLY A N 1
ATOM 1636 C CA . GLY A 1 209 ? 1.925 1.201 3.155 1.00 98.25 209 GLY A CA 1
ATOM 1637 C C . GLY A 1 209 ? 1.011 1.539 1.979 1.00 98.25 209 GLY A C 1
ATOM 1638 O O . GLY A 1 209 ? 0.145 2.412 2.079 1.00 98.25 209 GLY A O 1
ATOM 1639 N N . PHE A 1 210 ? 1.162 0.817 0.870 1.00 98.75 210 PHE A N 1
ATOM 1640 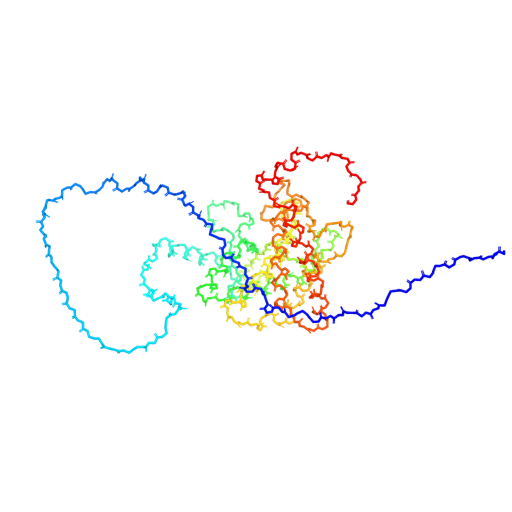C CA . PHE A 1 210 ? 0.348 1.024 -0.324 1.00 98.75 210 PHE A CA 1
ATOM 1641 C C . PHE A 1 210 ? -1.088 0.571 -0.106 1.00 98.75 210 PHE A C 1
ATOM 1643 O O . PHE A 1 210 ? -2.013 1.329 -0.411 1.00 98.75 210 PHE A O 1
ATOM 1650 N N . TRP A 1 211 ? -1.281 -0.599 0.499 1.00 98.81 211 TRP A N 1
ATOM 1651 C CA . TRP A 1 211 ? -2.604 -1.088 0.866 1.00 98.81 211 TRP A CA 1
ATOM 1652 C C . TRP A 1 211 ? -3.330 -0.141 1.814 1.00 98.81 211 TRP A C 1
ATOM 1654 O O . TRP A 1 211 ? -4.515 0.107 1.612 1.00 98.81 211 TRP A O 1
ATOM 1664 N N . TRP A 1 212 ? -2.633 0.469 2.776 1.00 98.81 212 TRP A N 1
ATOM 1665 C CA . TRP A 1 212 ? -3.242 1.451 3.675 1.00 98.81 212 TRP A CA 1
ATOM 1666 C C . TRP A 1 212 ? -3.775 2.687 2.927 1.00 98.81 212 TRP A C 1
ATOM 1668 O O . TRP A 1 212 ? -4.922 3.084 3.138 1.00 98.81 212 TRP A O 1
ATOM 1678 N N . ILE A 1 213 ? -2.998 3.263 1.997 1.00 98.88 213 ILE A N 1
ATOM 1679 C CA . ILE A 1 213 ? -3.443 4.414 1.181 1.00 98.88 213 ILE A CA 1
ATOM 1680 C C . ILE A 1 213 ? -4.616 4.020 0.269 1.00 98.88 213 ILE A C 1
ATOM 1682 O O . ILE A 1 213 ? -5.590 4.768 0.135 1.00 98.88 213 ILE A O 1
ATOM 1686 N N . ILE A 1 214 ? -4.540 2.846 -0.361 1.00 98.88 214 ILE A N 1
ATOM 1687 C CA . ILE A 1 214 ? -5.599 2.323 -1.235 1.00 98.88 214 ILE A CA 1
ATOM 1688 C C . ILE A 1 214 ? -6.885 2.094 -0.433 1.00 98.88 214 ILE A C 1
ATOM 1690 O O . ILE A 1 214 ? -7.964 2.479 -0.886 1.00 98.88 214 ILE A O 1
ATOM 1694 N N . LEU A 1 215 ? -6.780 1.539 0.775 1.00 98.88 215 LEU A N 1
ATOM 1695 C CA . LEU A 1 215 ? -7.922 1.270 1.639 1.00 98.88 215 LEU A CA 1
ATOM 1696 C C . LEU A 1 215 ? -8.545 2.557 2.191 1.00 98.88 215 LEU A C 1
ATOM 1698 O O . LEU A 1 215 ? -9.769 2.669 2.225 1.00 98.88 215 LEU A O 1
ATOM 1702 N N . LEU A 1 216 ? -7.741 3.570 2.530 1.00 98.88 216 LEU A N 1
ATOM 1703 C CA . LEU A 1 216 ? -8.244 4.904 2.880 1.00 98.88 216 LEU A CA 1
ATOM 1704 C C . LEU A 1 216 ? -9.039 5.523 1.717 1.00 98.88 216 LEU A C 1
ATOM 1706 O O . LEU A 1 216 ? -10.102 6.119 1.919 1.00 98.88 216 LEU A O 1
ATOM 1710 N N . ARG A 1 217 ? -8.580 5.333 0.474 1.00 98.75 217 ARG A N 1
ATOM 1711 C CA . ARG A 1 217 ? -9.343 5.759 -0.707 1.00 98.75 217 ARG A CA 1
ATOM 1712 C C . ARG A 1 217 ? -10.628 4.953 -0.888 1.00 98.75 217 ARG A C 1
ATOM 1714 O O . ARG A 1 217 ? -11.656 5.539 -1.215 1.00 98.75 217 ARG A O 1
ATOM 1721 N N . ALA A 1 218 ? -10.592 3.641 -0.679 1.00 98.81 218 ALA A N 1
ATOM 1722 C CA . ALA A 1 218 ? -11.786 2.803 -0.753 1.00 98.81 218 ALA A CA 1
ATOM 1723 C C . ALA A 1 218 ? -12.830 3.225 0.294 1.00 98.81 218 ALA A C 1
ATOM 1725 O O . ALA A 1 218 ? -13.994 3.405 -0.059 1.00 98.81 218 ALA A O 1
ATOM 1726 N N . TYR A 1 219 ? -12.402 3.484 1.536 1.00 98.81 219 TYR A N 1
ATOM 1727 C CA . TYR A 1 219 ? -13.253 4.010 2.606 1.00 98.81 219 TYR A CA 1
ATOM 1728 C C . TYR A 1 219 ? -13.931 5.313 2.175 1.00 98.81 219 TYR A C 1
ATOM 1730 O O . TYR A 1 219 ? -15.153 5.365 2.099 1.00 98.81 219 TYR A O 1
ATOM 1738 N N . THR A 1 220 ? -13.150 6.336 1.811 1.00 98.56 220 THR A N 1
ATOM 1739 C CA . THR A 1 220 ? -13.691 7.663 1.450 1.00 98.56 220 THR A CA 1
ATOM 1740 C C . THR A 1 220 ? -14.615 7.608 0.233 1.00 98.56 220 THR A C 1
ATOM 1742 O O . THR A 1 220 ? -15.606 8.332 0.170 1.00 98.56 220 THR A O 1
ATOM 1745 N N . LYS A 1 221 ? -14.330 6.728 -0.736 1.00 98.38 221 LYS A N 1
ATOM 1746 C CA . LYS A 1 221 ? -15.199 6.509 -1.898 1.00 98.38 221 LYS A CA 1
ATOM 1747 C C . LYS A 1 221 ? -16.495 5.787 -1.552 1.00 98.38 221 LYS A C 1
ATOM 1749 O O . LYS A 1 221 ? -17.520 6.134 -2.128 1.00 98.38 221 LYS A O 1
ATOM 1754 N N . SER A 1 222 ? -16.449 4.806 -0.657 1.00 98.56 222 SER A N 1
ATOM 1755 C CA . SER A 1 222 ? -17.622 4.022 -0.269 1.00 98.56 222 SER A CA 1
ATOM 1756 C C . SER A 1 222 ? -18.556 4.791 0.663 1.00 98.56 222 SER A C 1
ATOM 1758 O O . SER A 1 222 ? -19.769 4.652 0.552 1.00 98.56 222 SER A O 1
ATOM 1760 N N . THR A 1 223 ? -18.011 5.580 1.589 1.00 98.25 223 THR A N 1
ATOM 1761 C CA . THR A 1 223 ? -18.798 6.301 2.602 1.00 98.25 223 THR A CA 1
ATOM 1762 C C . THR A 1 223 ? -19.175 7.716 2.173 1.00 98.25 223 THR A C 1
ATOM 1764 O O . THR A 1 223 ? -20.120 8.284 2.711 1.00 98.25 223 THR A O 1
ATOM 1767 N N . GLY A 1 224 ? -18.421 8.314 1.244 1.00 97.50 224 GLY A N 1
ATOM 1768 C CA . GLY A 1 224 ? -18.498 9.745 0.938 1.00 97.50 224 GLY A CA 1
ATOM 1769 C C . GLY A 1 224 ? -17.903 10.648 2.030 1.00 97.50 224 GLY A C 1
ATOM 1770 O O . GLY A 1 224 ? -17.874 11.865 1.862 1.00 97.50 224 GLY A O 1
ATOM 1771 N N . ASP A 1 225 ? -17.409 10.075 3.132 1.00 94.56 225 ASP A N 1
ATOM 1772 C CA . ASP A 1 225 ? -16.822 10.80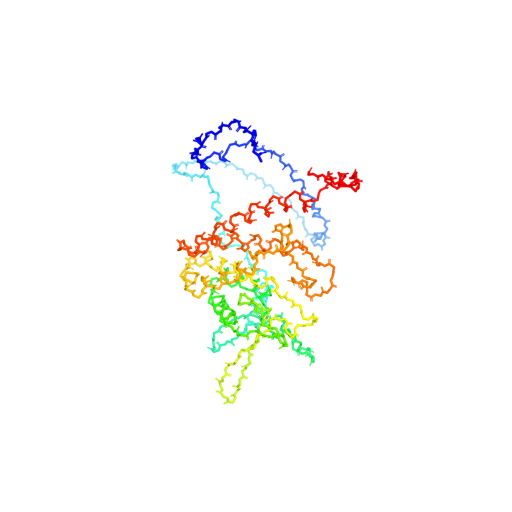1 4.257 1.00 94.56 225 ASP A CA 1
ATOM 1773 C C . ASP A 1 225 ? -15.340 11.097 3.997 1.00 94.56 225 ASP A C 1
ATOM 1775 O O . ASP A 1 225 ? -14.475 10.233 4.160 1.00 94.56 225 ASP A O 1
ATOM 1779 N N . LEU A 1 226 ? -15.042 12.340 3.615 1.00 96.19 226 LEU A N 1
ATOM 1780 C CA . LEU A 1 226 ? -13.672 12.830 3.431 1.00 96.19 226 LEU A CA 1
ATOM 1781 C C . LEU A 1 226 ? -12.990 13.219 4.751 1.00 96.19 226 LEU A C 1
ATOM 1783 O O . LEU A 1 226 ? -11.761 13.316 4.792 1.00 96.19 226 LEU A O 1
ATOM 1787 N N . SER A 1 227 ? -13.750 13.404 5.838 1.00 97.62 227 SER A N 1
ATOM 1788 C CA . SER A 1 227 ? -13.234 13.990 7.082 1.00 97.62 227 SER A CA 1
ATOM 1789 C C . SER A 1 227 ? -12.100 13.165 7.689 1.00 97.62 227 SER A C 1
ATOM 1791 O O . SER A 1 227 ? -11.132 13.732 8.195 1.00 97.62 227 SER A O 1
ATOM 1793 N N . LEU A 1 228 ? -12.168 11.831 7.569 1.00 97.31 228 LEU A N 1
ATOM 1794 C CA . LEU A 1 228 ? -11.121 10.922 8.034 1.00 97.31 228 LEU A CA 1
ATOM 1795 C C . LEU A 1 228 ? -9.789 11.183 7.319 1.00 97.31 228 LEU A C 1
ATOM 1797 O O . LEU A 1 228 ? -8.767 11.393 7.975 1.00 97.31 228 LEU A O 1
ATOM 1801 N N . ALA A 1 229 ? -9.802 11.200 5.984 1.00 97.75 229 ALA A N 1
ATOM 1802 C CA . ALA A 1 229 ? -8.601 11.424 5.181 1.00 97.75 229 ALA A CA 1
ATOM 1803 C C . ALA A 1 229 ? -8.031 12.833 5.384 1.00 97.75 229 ALA A C 1
ATOM 1805 O O . ALA A 1 229 ? -6.817 13.022 5.334 1.00 97.75 229 ALA A O 1
ATOM 1806 N N . GLU A 1 230 ? -8.889 13.813 5.661 1.00 97.31 230 GLU A N 1
ATOM 1807 C CA . GLU A 1 230 ? -8.510 15.203 5.904 1.00 97.31 230 GLU A CA 1
ATOM 1808 C C . GLU A 1 230 ? -7.926 15.467 7.298 1.00 97.31 230 GLU A C 1
ATOM 1810 O O . GLU A 1 230 ? -7.370 16.550 7.529 1.00 97.31 230 GLU A O 1
ATOM 1815 N N . THR A 1 231 ? -8.018 14.513 8.229 1.00 98.06 231 THR A N 1
ATOM 1816 C CA . THR A 1 231 ? -7.384 14.654 9.545 1.00 98.06 231 THR A CA 1
ATOM 1817 C C . THR A 1 231 ? -5.874 14.857 9.412 1.00 98.06 231 THR A C 1
ATOM 1819 O O . THR A 1 231 ? -5.217 14.288 8.536 1.00 98.06 231 THR A O 1
ATOM 1822 N N . SER A 1 232 ? -5.290 15.644 10.319 1.00 97.25 232 SER A N 1
ATOM 1823 C CA . SER A 1 232 ? -3.840 15.879 10.349 1.00 97.25 232 SER A CA 1
ATOM 1824 C C . SER A 1 232 ? -3.044 14.576 10.476 1.00 97.25 232 SER A C 1
ATOM 1826 O O . SER A 1 232 ? -1.992 14.439 9.856 1.00 97.25 232 SER A O 1
ATOM 1828 N N . GLY A 1 233 ? -3.576 13.599 11.220 1.00 97.94 233 GLY A N 1
ATOM 1829 C CA . GLY A 1 233 ? -3.006 12.261 11.342 1.00 97.94 233 GLY A CA 1
ATOM 1830 C C . GLY A 1 233 ? -2.919 11.538 9.999 1.00 97.94 233 GLY A C 1
ATOM 1831 O O . GLY A 1 233 ? -1.828 11.130 9.610 1.00 97.94 233 GLY A O 1
ATOM 1832 N N . CYS A 1 234 ? -4.033 11.399 9.272 1.00 98.31 234 CYS A N 1
ATOM 1833 C CA . CYS A 1 234 ? -4.038 10.700 7.983 1.00 98.31 234 CYS A CA 1
ATOM 1834 C C . CYS A 1 234 ? -3.190 11.418 6.928 1.00 98.31 234 CYS A C 1
ATOM 1836 O O . CYS A 1 234 ? -2.448 10.761 6.199 1.00 98.31 234 CYS A O 1
ATOM 1838 N N . GLN A 1 235 ? -3.239 12.752 6.880 1.00 98.38 235 GLN A N 1
ATOM 1839 C CA . GLN A 1 235 ? -2.395 13.546 5.983 1.00 98.38 235 GLN A CA 1
ATOM 1840 C C . GLN A 1 235 ? -0.905 13.323 6.264 1.00 98.38 235 GLN A C 1
ATOM 1842 O O . GLN A 1 235 ? -0.143 13.016 5.345 1.00 98.38 235 GLN A O 1
ATOM 1847 N N . LYS A 1 236 ? -0.492 13.390 7.537 1.00 98.19 236 LYS A N 1
ATOM 1848 C CA . LYS A 1 236 ? 0.885 13.088 7.945 1.00 98.19 236 LYS A CA 1
ATOM 1849 C C . LYS A 1 236 ? 1.265 11.647 7.602 1.00 98.19 236 LYS A C 1
ATOM 1851 O O . LYS A 1 236 ? 2.340 11.427 7.054 1.00 98.19 236 LYS A O 1
ATOM 1856 N N . GLY A 1 237 ? 0.391 10.680 7.877 1.00 98.38 237 GLY A N 1
ATOM 1857 C CA . GLY A 1 237 ? 0.656 9.266 7.610 1.00 98.38 237 GLY A CA 1
ATOM 1858 C C . GLY A 1 237 ? 0.875 8.965 6.130 1.00 98.38 237 GLY A C 1
ATOM 1859 O O . GLY A 1 237 ? 1.847 8.292 5.784 1.00 98.38 237 GLY A O 1
ATOM 1860 N N . MET A 1 238 ? 0.043 9.537 5.249 1.00 98.56 238 MET A N 1
ATOM 1861 C CA . MET A 1 238 ? 0.245 9.460 3.797 1.00 98.56 238 MET A CA 1
ATOM 1862 C C . MET A 1 238 ? 1.581 10.075 3.387 1.00 98.56 238 MET A C 1
ATOM 1864 O O . MET A 1 238 ? 2.339 9.431 2.665 1.00 98.56 238 MET A O 1
ATOM 1868 N N . ARG A 1 239 ? 1.898 11.287 3.863 1.00 98.31 239 ARG A N 1
ATOM 1869 C CA . ARG A 1 239 ? 3.170 11.955 3.544 1.00 98.31 239 ARG A CA 1
ATOM 1870 C C . ARG A 1 239 ? 4.374 11.130 3.986 1.00 98.31 239 ARG A C 1
ATOM 1872 O O . ARG A 1 239 ? 5.305 10.978 3.210 1.00 98.31 239 ARG A O 1
ATOM 1879 N N . LEU A 1 240 ? 4.337 10.526 5.172 1.00 98.25 240 LEU A N 1
ATOM 1880 C CA . LEU A 1 240 ? 5.419 9.664 5.651 1.00 98.25 240 LEU A CA 1
ATOM 1881 C C . LEU A 1 240 ? 5.615 8.414 4.775 1.00 98.25 240 LEU A C 1
ATOM 1883 O O . LEU A 1 240 ? 6.756 8.069 4.475 1.00 98.25 240 LEU A O 1
ATOM 1887 N N . ILE A 1 241 ? 4.534 7.758 4.333 1.00 98.44 241 ILE A N 1
ATOM 1888 C CA . ILE A 1 241 ? 4.616 6.621 3.393 1.00 98.44 241 ILE A CA 1
ATOM 1889 C C . ILE A 1 241 ? 5.206 7.089 2.057 1.00 98.44 241 ILE A C 1
ATOM 1891 O O . ILE A 1 241 ? 6.121 6.462 1.526 1.00 98.44 241 ILE A O 1
ATOM 1895 N N . LEU A 1 242 ? 4.715 8.216 1.534 1.00 98.19 242 LEU A N 1
ATOM 1896 C CA . LEU A 1 242 ? 5.170 8.793 0.270 1.00 98.19 242 LEU A CA 1
ATOM 1897 C C . LEU A 1 242 ? 6.641 9.210 0.316 1.00 98.19 242 LEU A C 1
ATOM 1899 O O . LEU A 1 242 ? 7.357 9.000 -0.657 1.00 98.19 242 LEU A O 1
ATOM 1903 N N . THR A 1 243 ? 7.118 9.752 1.437 1.00 97.50 243 THR A N 1
ATOM 1904 C CA . THR A 1 243 ? 8.534 10.092 1.628 1.00 97.50 243 THR A CA 1
ATOM 1905 C C . THR A 1 243 ? 9.429 8.872 1.447 1.00 97.50 243 THR A C 1
ATOM 1907 O O . THR A 1 243 ? 10.478 8.998 0.822 1.00 97.50 243 THR A O 1
ATOM 1910 N N . LEU A 1 244 ? 9.019 7.699 1.943 1.00 95.50 244 LEU A N 1
ATOM 1911 C CA . LEU A 1 244 ? 9.810 6.471 1.820 1.00 95.50 244 LEU A CA 1
ATOM 1912 C C . LEU A 1 244 ? 9.884 5.951 0.379 1.00 95.50 244 LEU A C 1
ATOM 1914 O O . LEU A 1 244 ? 10.929 5.461 -0.027 1.00 95.50 244 LEU A O 1
ATOM 1918 N N . CYS A 1 245 ? 8.806 6.046 -0.403 1.00 96.00 245 CYS A N 1
ATOM 1919 C CA . CYS A 1 245 ? 8.778 5.506 -1.771 1.00 96.00 245 CYS A CA 1
ATOM 1920 C C . CYS A 1 245 ? 9.152 6.525 -2.866 1.00 96.00 245 CYS A C 1
ATOM 1922 O O . CYS A 1 245 ? 9.448 6.148 -4.004 1.00 96.00 245 CYS A O 1
ATOM 1924 N N . LEU A 1 246 ? 9.154 7.821 -2.540 1.00 96.38 246 LEU A N 1
ATOM 1925 C CA . LEU A 1 246 ? 9.574 8.915 -3.423 1.00 96.38 246 LEU A CA 1
ATOM 1926 C C . LEU A 1 246 ? 10.934 9.505 -3.034 1.00 96.38 246 LEU A C 1
ATOM 1928 O O . LEU A 1 246 ? 11.300 10.551 -3.578 1.00 96.38 246 LEU A O 1
ATOM 1932 N N . SER A 1 247 ? 11.658 8.897 -2.092 1.00 93.00 247 SER A N 1
ATOM 1933 C CA . SER A 1 247 ? 13.005 9.334 -1.729 1.00 93.00 247 SER A CA 1
ATOM 1934 C C . SER A 1 247 ? 13.943 9.253 -2.929 1.00 93.00 247 SER A C 1
ATOM 1936 O O . SER A 1 247 ? 13.862 8.327 -3.738 1.00 93.00 247 SER A O 1
ATOM 1938 N N . GLU A 1 248 ? 14.846 10.221 -3.025 1.00 88.38 248 GLU A N 1
ATOM 1939 C CA . GLU A 1 248 ? 15.947 10.170 -3.979 1.00 88.38 248 GLU A CA 1
ATOM 1940 C C . GLU A 1 248 ? 16.967 9.109 -3.552 1.00 88.38 248 GLU A C 1
ATOM 1942 O O . GLU A 1 248 ? 17.120 8.802 -2.368 1.00 88.38 248 GLU A O 1
ATOM 1947 N N . GLY A 1 249 ? 17.659 8.531 -4.527 1.00 91.06 249 GLY A N 1
ATOM 1948 C CA . GLY A 1 249 ? 18.653 7.492 -4.307 1.00 91.06 249 GLY A CA 1
ATOM 1949 C C . GLY A 1 249 ? 19.473 7.249 -5.567 1.00 91.06 249 GLY A C 1
ATOM 1950 O O . GLY A 1 249 ? 19.372 7.991 -6.539 1.00 91.06 249 GLY A O 1
ATOM 1951 N N . PHE A 1 250 ? 20.274 6.187 -5.552 1.00 92.12 250 PHE A N 1
ATOM 1952 C CA . PHE A 1 250 ? 21.097 5.786 -6.699 1.00 92.12 250 PHE A CA 1
ATOM 1953 C C . PHE A 1 250 ? 20.329 4.983 -7.759 1.00 92.12 250 PHE A C 1
ATOM 1955 O O . PHE A 1 250 ? 20.933 4.516 -8.720 1.00 92.12 250 PHE A O 1
ATOM 1962 N N . ASP A 1 251 ? 19.023 4.781 -7.570 1.00 91.19 251 ASP A N 1
ATOM 1963 C CA . ASP A 1 251 ? 18.202 4.027 -8.510 1.00 91.19 251 ASP A CA 1
ATOM 1964 C C . ASP A 1 251 ? 18.074 4.796 -9.829 1.00 91.19 251 ASP A C 1
ATOM 1966 O O . ASP A 1 251 ? 17.688 5.967 -9.854 1.00 91.19 251 ASP A O 1
ATOM 1970 N N . THR A 1 252 ? 18.412 4.139 -10.934 1.00 94.00 252 THR A N 1
ATOM 1971 C CA . THR A 1 252 ? 18.306 4.713 -12.282 1.00 94.00 252 THR A CA 1
ATOM 1972 C C . THR A 1 252 ? 16.954 4.419 -12.927 1.00 94.00 252 THR A C 1
ATOM 1974 O O . THR A 1 252 ? 16.722 4.806 -14.073 1.00 94.00 252 THR A O 1
ATOM 1977 N N . PHE A 1 253 ? 16.059 3.728 -12.216 1.00 95.75 253 PHE A N 1
ATOM 1978 C CA . PHE A 1 253 ? 14.732 3.354 -12.688 1.00 95.75 253 PHE A CA 1
ATOM 1979 C C . PHE A 1 253 ? 13.633 4.093 -11.906 1.00 95.75 253 PHE A C 1
ATOM 1981 O O . PHE A 1 253 ? 13.803 4.417 -10.732 1.00 95.75 253 PHE A O 1
ATOM 1988 N N . PRO A 1 254 ? 12.471 4.379 -12.528 1.00 96.88 254 PRO A N 1
ATOM 1989 C CA . PRO A 1 254 ? 11.345 5.002 -11.828 1.00 96.88 254 PRO A CA 1
ATOM 1990 C C . PRO A 1 254 ? 10.570 4.016 -10.936 1.00 96.88 254 PRO A C 1
ATOM 1992 O O . PRO A 1 254 ? 9.691 4.434 -10.176 1.00 96.88 254 PRO A O 1
ATOM 1995 N N . THR A 1 255 ? 10.846 2.719 -11.069 1.00 97.44 255 THR A N 1
ATOM 1996 C CA . THR A 1 255 ? 10.296 1.632 -10.258 1.00 97.44 255 THR A CA 1
ATOM 1997 C C . THR A 1 255 ? 10.900 1.619 -8.858 1.00 97.44 255 THR A C 1
ATOM 1999 O O . THR A 1 255 ? 11.974 2.153 -8.623 1.00 97.44 255 THR A O 1
ATOM 2002 N N . LEU A 1 256 ? 10.197 1.011 -7.907 1.00 97.44 256 LEU A N 1
ATOM 2003 C CA . LEU A 1 256 ? 10.653 0.885 -6.530 1.00 97.44 256 LEU A CA 1
ATOM 2004 C C . LEU A 1 256 ? 11.499 -0.381 -6.362 1.00 97.44 256 LEU A C 1
ATOM 2006 O O . LEU A 1 256 ? 10.969 -1.489 -6.496 1.00 97.44 256 LEU A O 1
ATOM 2010 N N . LEU A 1 257 ? 12.785 -0.211 -6.054 1.00 96.81 257 LEU A N 1
ATOM 2011 C CA . LEU A 1 257 ? 13.693 -1.310 -5.733 1.00 96.81 257 LEU A CA 1
ATOM 2012 C C . LEU A 1 257 ? 13.258 -2.042 -4.456 1.00 96.81 257 LEU A C 1
ATOM 2014 O O . LEU A 1 257 ? 13.029 -1.425 -3.415 1.00 96.81 257 LEU A O 1
ATOM 2018 N N . CYS A 1 258 ? 13.189 -3.368 -4.529 1.00 96.00 258 CYS A N 1
ATOM 2019 C CA . CYS A 1 258 ? 12.732 -4.228 -3.446 1.00 96.00 258 CYS A CA 1
ATOM 2020 C C . CYS A 1 258 ? 13.681 -5.400 -3.175 1.00 96.00 258 CYS A C 1
ATOM 2022 O O . CYS A 1 258 ? 14.257 -5.989 -4.093 1.00 96.00 258 CYS A O 1
ATOM 2024 N N . ALA A 1 259 ? 13.780 -5.783 -1.901 1.00 95.00 259 ALA A N 1
ATOM 2025 C CA . ALA A 1 259 ? 14.322 -7.078 -1.504 1.00 95.00 259 ALA A CA 1
ATOM 2026 C C . ALA A 1 259 ? 13.328 -8.212 -1.828 1.00 95.00 259 ALA A C 1
ATOM 2028 O O . ALA A 1 259 ? 12.153 -7.964 -2.090 1.00 95.00 259 ALA A O 1
ATOM 2029 N N . ASP A 1 260 ? 13.799 -9.459 -1.800 1.00 94.81 260 ASP A N 1
ATOM 2030 C CA . ASP A 1 260 ? 12.931 -10.632 -1.951 1.00 94.81 260 ASP A CA 1
ATOM 2031 C C . ASP A 1 260 ? 11.938 -10.728 -0.773 1.00 94.81 260 ASP A C 1
ATOM 2033 O O . ASP A 1 260 ? 12.233 -10.263 0.330 1.00 94.81 260 ASP A O 1
ATOM 2037 N N . GLY A 1 261 ? 10.764 -11.314 -0.999 1.00 93.69 261 GLY A N 1
ATOM 2038 C CA . GLY A 1 261 ? 9.709 -11.407 0.017 1.00 93.69 261 GLY A CA 1
ATOM 2039 C C . GLY A 1 261 ? 8.915 -10.110 0.287 1.00 93.69 261 GLY A C 1
ATOM 2040 O O . GLY A 1 261 ? 8.046 -10.083 1.143 1.00 93.69 261 GLY A O 1
ATOM 2041 N N . CYS A 1 262 ? 9.164 -8.995 -0.396 1.00 93.88 262 CYS A N 1
ATOM 2042 C CA . CYS A 1 262 ? 8.622 -7.679 -0.002 1.00 93.88 262 CYS A CA 1
ATOM 2043 C C . CYS A 1 262 ? 7.096 -7.458 -0.163 1.00 93.88 262 CYS A C 1
ATOM 2045 O O . CYS A 1 262 ? 6.614 -6.348 0.080 1.00 93.88 262 CYS A O 1
ATOM 2047 N N . SER A 1 263 ? 6.356 -8.458 -0.640 1.00 95.06 263 SER A N 1
ATOM 2048 C CA . SER A 1 263 ? 4.974 -8.353 -1.139 1.00 95.06 263 SER A CA 1
ATOM 2049 C C . SER A 1 263 ? 4.080 -9.412 -0.488 1.00 95.06 263 SER A C 1
ATOM 2051 O O . SER A 1 263 ? 4.479 -9.967 0.540 1.00 95.06 263 SER A O 1
ATOM 2053 N N . MET A 1 264 ? 2.912 -9.741 -1.068 1.00 95.31 264 MET A N 1
ATOM 2054 C CA . MET A 1 264 ? 2.109 -10.890 -0.623 1.00 95.31 264 MET A CA 1
ATOM 2055 C C . MET A 1 264 ? 2.961 -12.158 -0.503 1.00 95.31 264 MET A C 1
ATOM 2057 O O . MET A 1 264 ? 2.831 -12.906 0.464 1.00 95.31 264 MET A O 1
ATOM 2061 N N . ILE A 1 265 ? 3.862 -12.362 -1.464 1.00 95.12 265 ILE A N 1
ATOM 2062 C CA . ILE A 1 265 ? 4.914 -13.367 -1.375 1.00 95.12 265 ILE A CA 1
ATOM 2063 C C . ILE A 1 265 ? 5.948 -12.862 -0.368 1.00 95.12 265 ILE A C 1
ATOM 2065 O O . ILE A 1 265 ? 6.733 -11.975 -0.696 1.00 95.12 265 ILE A O 1
ATOM 2069 N N . ASP A 1 266 ? 5.938 -13.443 0.831 1.00 90.94 266 ASP A N 1
ATOM 2070 C CA . ASP A 1 266 ? 6.760 -13.084 1.996 1.00 90.94 266 ASP A CA 1
ATOM 2071 C C . ASP A 1 266 ? 7.966 -14.017 2.203 1.00 90.94 266 ASP A C 1
ATOM 2073 O O . ASP A 1 266 ? 8.613 -14.027 3.250 1.00 90.94 266 ASP A O 1
ATOM 2077 N N . ARG A 1 267 ? 8.292 -14.818 1.185 1.00 92.06 267 ARG A N 1
ATOM 2078 C CA . ARG A 1 267 ? 9.432 -15.740 1.168 1.00 92.06 267 ARG A CA 1
ATOM 2079 C C . ARG A 1 267 ? 10.292 -15.515 -0.062 1.00 92.06 267 ARG A C 1
ATOM 2081 O O . ARG A 1 267 ? 9.855 -14.939 -1.053 1.00 92.06 267 ARG A O 1
ATOM 2088 N N . ARG A 1 268 ? 11.523 -16.026 -0.001 1.00 94.50 268 A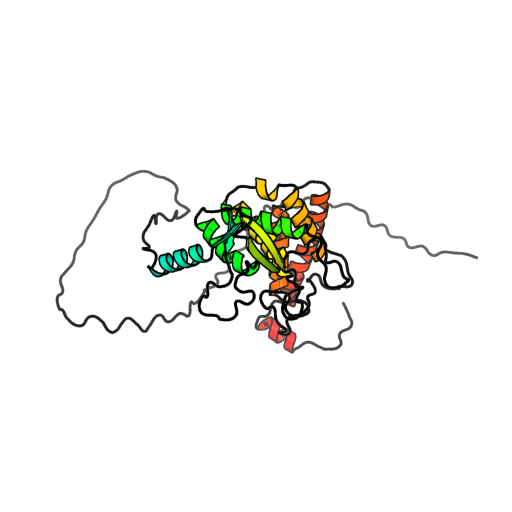RG A N 1
ATOM 2089 C CA . ARG A 1 268 ? 12.476 -15.951 -1.108 1.00 94.50 268 ARG A CA 1
ATOM 2090 C C . ARG A 1 268 ? 11.945 -16.706 -2.329 1.00 94.50 268 ARG A C 1
ATOM 2092 O O . ARG A 1 268 ? 11.938 -17.936 -2.326 1.00 94.50 268 ARG A O 1
ATOM 2099 N N . MET A 1 269 ? 11.553 -15.968 -3.360 1.00 96.62 269 MET A N 1
ATOM 2100 C CA . MET A 1 269 ? 10.980 -16.498 -4.604 1.00 96.62 269 MET A CA 1
ATOM 2101 C C . MET A 1 269 ? 11.641 -15.916 -5.859 1.00 96.62 269 MET A C 1
ATOM 2103 O O . MET A 1 269 ? 11.177 -16.163 -6.969 1.00 96.62 269 MET A O 1
ATOM 2107 N N . GLY A 1 270 ? 12.729 -15.155 -5.708 1.00 95.94 270 GLY A N 1
ATOM 2108 C CA . GLY A 1 270 ? 13.381 -14.483 -6.830 1.00 95.94 270 GLY A CA 1
ATOM 2109 C C . GLY A 1 270 ? 12.622 -13.243 -7.300 1.00 95.94 270 GLY A C 1
ATOM 2110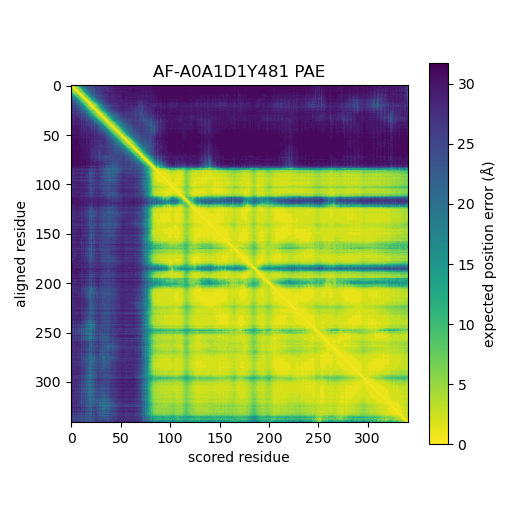 O O . GLY A 1 270 ? 12.792 -12.832 -8.442 1.00 95.94 270 GLY A O 1
ATOM 2111 N N . ILE A 1 271 ? 11.794 -12.645 -6.433 1.00 96.38 271 ILE A N 1
ATOM 2112 C CA . ILE A 1 271 ? 11.007 -11.439 -6.746 1.00 96.38 271 ILE A CA 1
ATOM 2113 C C . ILE A 1 271 ? 11.732 -10.132 -6.376 1.00 96.38 271 ILE A C 1
ATOM 2115 O O . ILE A 1 271 ? 11.125 -9.064 -6.368 1.00 96.38 271 ILE A O 1
ATOM 2119 N N . TYR A 1 272 ? 13.023 -10.203 -6.041 1.00 96.62 272 TYR A N 1
ATOM 2120 C CA . TYR A 1 272 ? 13.850 -9.025 -5.773 1.00 96.62 272 TYR A CA 1
ATOM 2121 C C . TYR A 1 272 ? 14.015 -8.148 -7.028 1.00 96.62 272 TYR A C 1
ATOM 2123 O O . TYR A 1 272 ? 13.814 -8.595 -8.158 1.00 96.62 272 TYR A O 1
ATOM 2131 N N . GLY A 1 273 ? 14.419 -6.890 -6.845 1.00 97.19 273 GLY A N 1
ATOM 2132 C CA . GLY A 1 273 ? 14.512 -5.919 -7.937 1.00 97.19 273 GLY A CA 1
ATOM 2133 C C . GLY A 1 273 ? 13.222 -5.115 -8.050 1.00 97.19 273 GLY A C 1
ATOM 2134 O O . GLY A 1 273 ? 12.912 -4.338 -7.151 1.00 97.19 273 GLY A O 1
ATOM 2135 N N . TYR A 1 274 ? 12.462 -5.304 -9.130 1.00 97.75 274 TYR A N 1
ATOM 2136 C CA . TYR A 1 274 ? 11.287 -4.482 -9.449 1.00 97.75 274 TYR A CA 1
ATOM 2137 C C . TYR A 1 274 ? 10.023 -5.335 -9.678 1.00 97.75 274 TYR A C 1
ATOM 2139 O O . TYR A 1 274 ? 9.494 -5.366 -10.790 1.00 97.75 274 TYR A O 1
ATOM 2147 N N . PRO A 1 275 ? 9.509 -6.047 -8.655 1.00 98.00 275 PRO A N 1
ATOM 2148 C CA . PRO A 1 275 ? 8.386 -6.967 -8.829 1.00 98.00 275 PRO A CA 1
ATOM 2149 C C . PRO A 1 275 ? 7.103 -6.232 -9.232 1.00 98.00 275 PRO A C 1
ATOM 2151 O O . PRO A 1 275 ? 6.735 -5.227 -8.618 1.00 98.00 275 PRO A O 1
ATOM 2154 N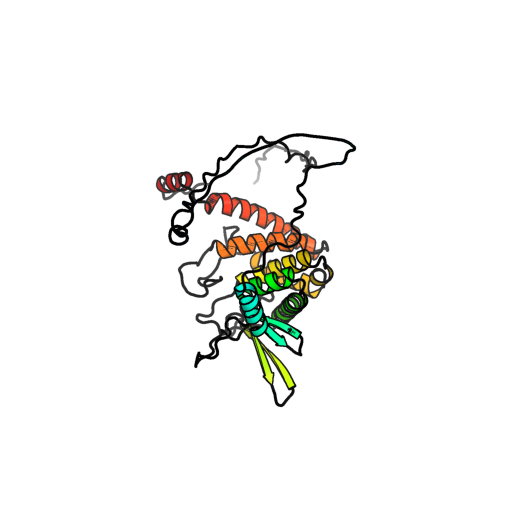 N . ILE A 1 276 ? 6.400 -6.763 -10.242 1.00 98.06 276 ILE A N 1
ATOM 2155 C CA . ILE A 1 276 ? 5.195 -6.154 -10.834 1.00 98.06 276 ILE A CA 1
ATOM 2156 C C . ILE A 1 276 ? 4.102 -5.863 -9.798 1.00 98.06 276 ILE A C 1
ATOM 2158 O O . ILE A 1 276 ? 3.440 -4.833 -9.898 1.00 98.06 276 ILE A O 1
ATOM 2162 N N . GLU A 1 277 ? 3.948 -6.718 -8.782 1.00 98.38 277 GLU A N 1
ATOM 2163 C CA . GLU A 1 277 ? 2.977 -6.533 -7.698 1.00 98.38 277 GLU A CA 1
ATOM 2164 C C . GLU A 1 277 ? 3.227 -5.222 -6.944 1.00 98.38 277 GLU A C 1
ATOM 2166 O O . GLU A 1 277 ? 2.328 -4.387 -6.829 1.00 98.38 277 GLU A O 1
ATOM 2171 N N . ILE A 1 278 ? 4.473 -4.981 -6.524 1.00 98.44 278 ILE A N 1
ATOM 2172 C CA . ILE A 1 278 ? 4.843 -3.738 -5.844 1.00 98.44 278 ILE A CA 1
ATOM 2173 C C . ILE A 1 278 ? 4.707 -2.542 -6.778 1.00 98.44 278 ILE A C 1
ATOM 2175 O O . ILE A 1 278 ? 4.183 -1.514 -6.358 1.00 98.44 278 ILE A O 1
ATOM 2179 N N . GLN A 1 279 ? 5.119 -2.653 -8.044 1.00 98.56 279 GLN A N 1
ATOM 2180 C CA . GLN A 1 279 ? 5.018 -1.521 -8.973 1.00 98.56 279 GLN A CA 1
ATOM 2181 C C . GLN A 1 279 ? 3.558 -1.140 -9.256 1.00 98.56 279 GLN A C 1
ATOM 2183 O O . GLN A 1 279 ? 3.225 0.047 -9.326 1.00 98.56 279 GLN A O 1
ATOM 2188 N N . ALA A 1 280 ? 2.667 -2.127 -9.370 1.00 98.69 280 ALA A N 1
ATOM 2189 C CA . ALA A 1 280 ? 1.235 -1.908 -9.546 1.00 98.69 280 ALA A CA 1
ATOM 2190 C C . ALA A 1 280 ? 0.597 -1.274 -8.299 1.00 98.69 280 ALA A C 1
ATOM 2192 O O . ALA A 1 280 ? -0.137 -0.286 -8.422 1.00 98.69 280 ALA A O 1
ATOM 2193 N N . LEU A 1 281 ? 0.915 -1.783 -7.103 1.00 98.75 281 LEU A N 1
ATOM 2194 C CA . LEU A 1 281 ? 0.456 -1.213 -5.832 1.00 98.75 281 LEU A CA 1
ATOM 2195 C C . LEU A 1 281 ? 0.974 0.207 -5.630 1.00 98.75 281 LEU A C 1
ATOM 2197 O O . LEU A 1 281 ? 0.204 1.098 -5.275 1.00 98.75 281 LEU A O 1
ATOM 2201 N N . PHE A 1 282 ? 2.248 0.445 -5.929 1.00 98.75 282 PHE A N 1
ATOM 2202 C CA . PHE A 1 282 ? 2.866 1.759 -5.858 1.00 98.75 282 PHE A CA 1
ATOM 2203 C C . PHE A 1 282 ? 2.161 2.749 -6.791 1.00 98.75 282 PHE A C 1
ATOM 2205 O O . PHE A 1 282 ? 1.736 3.819 -6.352 1.00 98.75 282 PHE A O 1
ATOM 2212 N N . PHE A 1 283 ? 1.931 2.374 -8.054 1.00 98.75 283 PHE A N 1
ATOM 2213 C CA . PHE A 1 283 ? 1.181 3.198 -9.003 1.00 98.75 283 PHE A CA 1
ATOM 2214 C C . PHE A 1 283 ? -0.241 3.508 -8.503 1.00 98.75 283 PHE A C 1
ATOM 2216 O O . PHE A 1 283 ? -0.697 4.654 -8.574 1.00 98.75 283 PHE A O 1
ATOM 2223 N N . MET A 1 284 ? -0.952 2.516 -7.957 1.00 98.75 284 MET A N 1
ATOM 2224 C CA . MET A 1 284 ? -2.311 2.698 -7.435 1.00 98.75 284 MET A CA 1
ATOM 2225 C C . MET A 1 284 ? -2.349 3.564 -6.168 1.00 98.75 284 MET A C 1
ATOM 2227 O O . MET A 1 284 ? -3.252 4.398 -6.026 1.00 98.75 284 MET A O 1
ATOM 2231 N N . ALA A 1 285 ? -1.372 3.411 -5.275 1.00 98.81 285 ALA A N 1
ATOM 2232 C CA . ALA A 1 285 ? -1.219 4.220 -4.073 1.00 98.81 285 ALA A CA 1
ATOM 2233 C C . ALA A 1 285 ? -0.905 5.678 -4.424 1.00 98.81 285 ALA A C 1
ATOM 2235 O O . ALA A 1 285 ? -1.567 6.571 -3.905 1.00 98.81 285 ALA A O 1
ATOM 2236 N N . LEU A 1 286 ? -0.000 5.933 -5.377 1.00 98.81 286 LEU A N 1
ATOM 2237 C CA . LEU A 1 286 ? 0.293 7.279 -5.883 1.00 98.81 286 LEU A CA 1
ATOM 2238 C C . LEU A 1 286 ? -0.956 7.956 -6.466 1.00 98.81 286 LEU A C 1
ATOM 2240 O O . LEU A 1 286 ? -1.295 9.078 -6.089 1.00 98.81 286 LEU A O 1
ATOM 2244 N N . ARG A 1 287 ? -1.701 7.260 -7.336 1.00 98.69 287 ARG A N 1
ATOM 2245 C CA . ARG A 1 287 ? -2.969 7.786 -7.879 1.00 98.69 287 ARG A CA 1
ATOM 2246 C C . ARG A 1 287 ? -4.007 8.047 -6.796 1.00 98.69 287 ARG A C 1
ATOM 2248 O O . ARG A 1 287 ? -4.836 8.940 -6.945 1.00 98.69 287 ARG A O 1
ATOM 2255 N N . SER A 1 288 ? -3.993 7.242 -5.742 1.00 98.69 288 SER A N 1
ATOM 2256 C CA . SER A 1 288 ? -4.917 7.395 -4.628 1.00 98.69 288 SER A CA 1
ATOM 2257 C C . SER A 1 288 ? -4.546 8.580 -3.745 1.00 98.69 288 SER A C 1
ATOM 2259 O O . SER A 1 288 ? -5.416 9.389 -3.436 1.00 98.69 288 SER A O 1
ATOM 2261 N N . ALA A 1 289 ? -3.260 8.737 -3.437 1.00 98.50 289 ALA A N 1
ATOM 2262 C CA . ALA A 1 289 ? -2.723 9.857 -2.681 1.00 98.50 289 ALA A CA 1
ATOM 2263 C C . ALA A 1 289 ? -2.999 11.206 -3.358 1.00 98.50 289 ALA A C 1
ATOM 2265 O O . ALA A 1 289 ? -3.397 12.136 -2.668 1.00 98.50 289 ALA A O 1
ATOM 2266 N N . LEU A 1 290 ? -2.898 11.302 -4.692 1.00 97.38 290 LEU A N 1
ATOM 2267 C CA . LEU A 1 290 ? -3.243 12.534 -5.427 1.00 97.38 290 LEU A CA 1
ATOM 2268 C C . LEU A 1 290 ? -4.652 13.058 -5.139 1.00 97.38 290 LEU A C 1
ATOM 2270 O O . LEU A 1 290 ? -4.887 14.254 -5.239 1.00 97.38 290 LEU A O 1
ATOM 2274 N N . ILE A 1 291 ? -5.593 12.165 -4.837 1.00 96.88 291 ILE A N 1
ATOM 2275 C CA . ILE A 1 291 ? -6.995 12.524 -4.592 1.00 96.88 291 ILE A CA 1
ATOM 2276 C C . ILE A 1 291 ? -7.248 12.796 -3.106 1.00 96.88 291 ILE A C 1
ATOM 2278 O O . ILE A 1 291 ? -8.204 13.484 -2.768 1.00 96.88 291 ILE A O 1
ATOM 2282 N N . LEU A 1 292 ? -6.424 12.228 -2.224 1.00 98.06 292 LEU A N 1
ATOM 2283 C CA . LEU A 1 292 ? -6.601 12.306 -0.775 1.00 98.06 292 LEU A CA 1
ATOM 2284 C C . LEU A 1 292 ? -5.775 13.421 -0.123 1.00 98.06 292 LEU A C 1
ATOM 2286 O O . LEU A 1 292 ? -6.133 13.879 0.961 1.00 98.06 292 LEU A O 1
ATOM 2290 N N . LEU A 1 293 ? -4.652 13.825 -0.721 1.00 97.81 293 LEU A N 1
ATOM 2291 C CA . LEU A 1 293 ? -3.788 14.869 -0.173 1.00 97.81 293 LEU A CA 1
ATOM 2292 C C . LEU A 1 293 ? -4.457 16.242 -0.256 1.00 97.81 293 LEU A C 1
ATOM 2294 O O . LEU A 1 293 ? -5.055 16.606 -1.267 1.00 97.81 293 LEU A O 1
ATOM 2298 N N . LYS A 1 294 ? -4.308 17.024 0.813 1.00 95.50 294 LYS A N 1
ATOM 2299 C CA . LYS A 1 294 ? -4.698 18.435 0.818 1.00 95.50 294 LYS A CA 1
ATOM 2300 C C . LYS A 1 294 ? -3.765 19.253 -0.075 1.00 95.50 294 LYS A C 1
ATOM 2302 O O . LYS A 1 294 ? -2.597 18.929 -0.233 1.00 95.50 294 LYS A O 1
ATOM 2307 N N . HIS A 1 295 ? -4.282 20.353 -0.616 1.00 93.94 295 HIS A N 1
ATOM 2308 C CA . HIS A 1 295 ? -3.513 21.318 -1.409 1.00 93.94 295 HIS A CA 1
ATOM 2309 C C . HIS A 1 295 ? -2.883 22.424 -0.539 1.00 93.94 295 HIS A C 1
ATOM 2311 O O . HIS A 1 295 ? -2.848 23.589 -0.940 1.00 93.94 295 HIS A O 1
ATOM 2317 N N . ASP A 1 296 ? -2.426 22.081 0.667 1.00 93.25 296 ASP A N 1
ATOM 2318 C CA . ASP A 1 296 ? -1.571 22.961 1.471 1.00 93.25 296 ASP A CA 1
ATOM 2319 C C . ASP A 1 296 ? -0.138 22.984 0.905 1.00 93.25 296 ASP A C 1
ATOM 2321 O O . ASP A 1 296 ? 0.163 22.290 -0.065 1.00 93.25 296 ASP A O 1
ATOM 2325 N N . GLU A 1 297 ? 0.746 23.818 1.456 1.00 89.44 297 GLU A N 1
ATOM 2326 C CA . GLU A 1 297 ? 2.102 23.993 0.907 1.00 89.44 297 GLU A CA 1
ATOM 2327 C C . GLU A 1 297 ? 2.897 22.674 0.874 1.00 89.44 297 GLU A C 1
ATOM 2329 O O . GLU A 1 297 ? 3.440 22.320 -0.171 1.00 89.44 297 GLU A O 1
ATOM 2334 N N . GLU A 1 298 ? 2.881 21.891 1.963 1.00 90.44 298 GLU A N 1
ATOM 2335 C CA . GLU A 1 298 ? 3.492 20.550 1.981 1.00 90.44 298 GLU A CA 1
ATOM 2336 C C . GLU A 1 298 ? 2.820 19.611 0.967 1.00 90.44 298 GLU A C 1
ATOM 2338 O O . GLU A 1 298 ? 3.490 18.874 0.243 1.00 90.44 298 GLU A O 1
ATOM 2343 N N . GLY A 1 299 ? 1.488 19.614 0.894 1.00 91.69 299 GLY A N 1
ATOM 2344 C CA . GLY A 1 299 ? 0.739 18.746 -0.004 1.00 91.69 299 GLY A CA 1
ATOM 2345 C C . GLY A 1 299 ? 0.993 19.032 -1.482 1.00 91.69 299 GLY A C 1
ATOM 2346 O O . GLY A 1 299 ? 1.119 18.086 -2.261 1.00 91.69 299 GLY A O 1
ATOM 2347 N N . LYS A 1 300 ? 1.146 20.303 -1.877 1.00 95.19 300 LYS A N 1
ATOM 2348 C CA . LYS A 1 300 ? 1.497 20.691 -3.256 1.00 95.19 300 LYS A CA 1
ATOM 2349 C C . LYS A 1 300 ? 2.839 20.101 -3.689 1.00 95.19 300 LYS A C 1
ATOM 2351 O O . LYS A 1 300 ? 2.910 19.535 -4.779 1.00 95.19 300 LYS A O 1
ATOM 2356 N N . GLU A 1 301 ? 3.859 20.145 -2.830 1.00 95.44 301 GLU A N 1
ATOM 2357 C CA . GLU A 1 301 ? 5.169 19.544 -3.124 1.00 95.44 301 GLU A CA 1
ATOM 2358 C C . GLU A 1 301 ? 5.044 18.034 -3.390 1.00 95.44 301 GLU A C 1
ATOM 2360 O O . GLU A 1 301 ? 5.552 17.512 -4.390 1.00 95.44 301 GLU A O 1
ATOM 2365 N N . PHE A 1 302 ? 4.310 17.316 -2.531 1.00 96.88 302 PHE A N 1
ATOM 2366 C CA . PHE A 1 302 ? 4.059 15.889 -2.737 1.00 96.88 302 PHE A CA 1
ATOM 2367 C C . PHE A 1 302 ? 3.279 15.629 -4.023 1.00 96.88 302 PHE A C 1
ATOM 2369 O O . PHE A 1 302 ? 3.633 14.714 -4.764 1.00 96.88 302 PHE A O 1
ATOM 2376 N N . ILE A 1 303 ? 2.252 16.424 -4.320 1.00 97.69 303 ILE A N 1
ATOM 2377 C CA . ILE A 1 303 ? 1.456 16.291 -5.545 1.00 97.69 303 ILE A CA 1
ATOM 2378 C C . ILE A 1 303 ? 2.348 16.413 -6.785 1.00 97.69 303 ILE A C 1
ATOM 2380 O O . ILE A 1 303 ? 2.275 15.554 -7.666 1.00 97.69 303 ILE A O 1
ATOM 2384 N N . GLU A 1 304 ? 3.239 17.402 -6.845 1.00 97.31 304 GLU A N 1
ATOM 2385 C CA . GLU A 1 304 ? 4.173 17.563 -7.966 1.00 97.31 304 GLU A CA 1
ATOM 2386 C C . GLU A 1 304 ? 5.100 16.353 -8.133 1.00 97.31 304 GLU A C 1
ATOM 2388 O O . GLU A 1 304 ? 5.268 15.832 -9.244 1.00 97.31 304 GLU A O 1
ATOM 2393 N N . ARG A 1 305 ? 5.677 15.862 -7.029 1.00 97.94 305 ARG A N 1
ATOM 2394 C CA . ARG A 1 305 ? 6.547 14.673 -7.028 1.00 97.94 305 ARG A CA 1
ATOM 2395 C C . ARG A 1 305 ? 5.789 13.423 -7.467 1.00 97.94 305 ARG A C 1
ATOM 2397 O O . ARG A 1 305 ? 6.309 12.640 -8.266 1.00 97.94 305 ARG A O 1
ATOM 2404 N N . ILE A 1 306 ? 4.552 13.256 -7.000 1.00 98.44 306 ILE A N 1
ATOM 2405 C CA . ILE A 1 306 ? 3.686 12.141 -7.386 1.00 98.44 306 ILE A CA 1
ATOM 2406 C C . ILE A 1 306 ? 3.371 12.197 -8.884 1.00 98.44 306 ILE A C 1
ATOM 2408 O O . ILE A 1 306 ? 3.501 11.177 -9.557 1.00 98.44 306 ILE A O 1
ATOM 2412 N N . VAL A 1 307 ? 2.989 13.357 -9.429 1.00 98.44 307 VAL A N 1
ATOM 2413 C CA . VAL A 1 307 ? 2.675 13.504 -10.862 1.00 98.44 307 VAL A CA 1
ATOM 2414 C C . VAL A 1 307 ? 3.887 13.154 -11.725 1.00 98.44 307 VAL A C 1
ATOM 2416 O O . VAL A 1 307 ? 3.765 12.346 -12.650 1.00 98.44 307 VAL A O 1
ATOM 2419 N N . LYS A 1 308 ? 5.070 13.688 -11.389 1.00 98.31 308 LYS A N 1
ATOM 2420 C CA . LYS A 1 308 ? 6.324 13.364 -12.090 1.00 98.31 308 LYS A CA 1
ATOM 2421 C C . LYS A 1 308 ? 6.607 11.859 -12.059 1.00 98.31 308 LYS A C 1
ATOM 2423 O O . LYS A 1 308 ? 6.872 11.261 -13.105 1.00 98.31 308 LYS A O 1
ATOM 2428 N N . ARG A 1 309 ? 6.494 11.226 -10.884 1.00 98.25 309 ARG A N 1
ATOM 2429 C CA . ARG A 1 309 ? 6.730 9.783 -10.730 1.00 98.25 309 ARG A CA 1
ATOM 2430 C C . ARG A 1 309 ? 5.699 8.940 -11.479 1.00 98.25 309 ARG A C 1
ATOM 2432 O O . ARG A 1 309 ? 6.087 7.978 -12.129 1.00 98.25 309 ARG A O 1
ATOM 2439 N N . LEU A 1 310 ? 4.415 9.295 -11.435 1.00 98.62 310 LEU A N 1
ATOM 2440 C CA . LEU A 1 310 ? 3.353 8.585 -12.156 1.00 98.62 310 LEU A CA 1
ATOM 2441 C C . LEU A 1 310 ? 3.561 8.618 -13.668 1.00 98.62 310 LEU A C 1
ATOM 2443 O O . LEU A 1 310 ? 3.312 7.609 -14.326 1.00 98.62 310 LEU A O 1
ATOM 2447 N N . HIS A 1 311 ? 4.022 9.743 -14.216 1.00 98.38 311 HIS A N 1
ATOM 2448 C CA . HIS A 1 311 ? 4.324 9.845 -15.640 1.00 98.38 311 HIS A CA 1
ATOM 2449 C C . HIS A 1 311 ? 5.473 8.905 -16.032 1.00 98.38 311 HIS A C 1
ATOM 2451 O O . HIS A 1 311 ? 5.310 8.074 -16.927 1.00 98.38 311 HIS A O 1
ATOM 2457 N N . ALA A 1 312 ? 6.591 8.963 -15.298 1.00 98.31 312 ALA A N 1
ATOM 2458 C CA . ALA A 1 312 ? 7.744 8.096 -15.535 1.00 98.31 312 ALA A CA 1
ATOM 2459 C C . ALA A 1 312 ? 7.401 6.606 -15.362 1.00 98.31 312 ALA A C 1
ATOM 2461 O O . ALA A 1 312 ? 7.739 5.789 -16.217 1.00 98.31 312 ALA A O 1
ATOM 2462 N N . LEU A 1 313 ? 6.672 6.253 -14.298 1.00 98.12 313 LEU A N 1
ATOM 2463 C CA . LEU A 1 313 ? 6.252 4.880 -14.023 1.00 98.12 313 LEU A CA 1
ATOM 2464 C C . LEU A 1 313 ? 5.259 4.383 -15.081 1.00 98.12 313 LEU A C 1
ATOM 2466 O O . LEU A 1 313 ? 5.397 3.269 -15.569 1.00 98.12 313 LEU A O 1
ATOM 2470 N N . SER A 1 314 ? 4.298 5.208 -15.511 1.00 98.44 314 SER A N 1
ATOM 2471 C CA . SER A 1 314 ? 3.357 4.820 -16.570 1.00 98.44 314 SER A CA 1
ATOM 2472 C C . SER A 1 314 ? 4.064 4.529 -17.890 1.00 98.44 314 SER A C 1
ATOM 2474 O O . SER A 1 314 ? 3.678 3.582 -18.570 1.00 98.44 314 SER A O 1
ATOM 2476 N N . PHE A 1 315 ? 5.048 5.344 -18.275 1.00 98.50 315 PHE A N 1
ATOM 2477 C CA . PHE A 1 315 ? 5.854 5.076 -19.463 1.00 98.50 315 PHE A CA 1
ATOM 2478 C C . PHE A 1 315 ? 6.643 3.776 -19.283 1.00 98.50 315 PHE A C 1
ATOM 2480 O O . PHE A 1 315 ? 6.505 2.856 -20.081 1.00 98.50 315 PHE A O 1
ATOM 2487 N N . HIS A 1 316 ? 7.395 3.661 -18.188 1.00 98.50 316 HIS A N 1
ATOM 2488 C CA . HIS A 1 316 ? 8.284 2.530 -17.949 1.00 98.50 316 HIS A CA 1
ATOM 2489 C C . HIS A 1 316 ? 7.540 1.185 -17.895 1.00 98.50 316 HIS A C 1
ATOM 2491 O O . HIS A 1 316 ? 7.918 0.238 -18.579 1.00 98.50 316 HIS A O 1
ATOM 2497 N N . MET A 1 317 ? 6.434 1.109 -17.149 1.00 98.19 317 MET A N 1
ATOM 2498 C CA . MET A 1 317 ? 5.654 -0.126 -17.022 1.00 98.19 317 MET A CA 1
ATOM 2499 C C . MET A 1 317 ? 5.014 -0.547 -18.349 1.00 98.19 317 MET A C 1
ATOM 2501 O O . MET A 1 317 ? 4.971 -1.730 -18.667 1.00 98.19 317 MET A O 1
ATOM 2505 N N . ARG A 1 318 ? 4.515 0.402 -19.149 1.00 98.06 318 ARG A N 1
ATOM 2506 C CA . ARG A 1 318 ? 3.873 0.071 -20.432 1.00 98.06 318 ARG A CA 1
ATOM 2507 C C . ARG A 1 318 ? 4.878 -0.306 -21.514 1.00 98.06 318 ARG A C 1
ATOM 2509 O O . ARG A 1 318 ? 4.542 -1.131 -22.351 1.00 98.06 318 ARG A O 1
ATOM 2516 N N . SER A 1 319 ? 6.068 0.289 -21.493 1.00 97.69 319 SER A N 1
ATOM 2517 C CA . SER A 1 319 ? 7.093 0.056 -22.513 1.00 97.69 319 SER A CA 1
ATOM 2518 C C . SER A 1 319 ? 7.952 -1.176 -22.229 1.00 97.69 319 SER A C 1
ATOM 2520 O O . SER A 1 319 ? 8.317 -1.874 -23.166 1.00 97.69 319 SER A O 1
ATOM 2522 N N . TYR A 1 320 ? 8.284 -1.450 -20.961 1.00 97.75 320 TYR A N 1
ATOM 2523 C CA . TYR A 1 320 ? 9.296 -2.462 -20.617 1.00 97.75 320 TYR A CA 1
ATOM 2524 C C . TYR A 1 320 ? 8.752 -3.690 -19.880 1.00 97.75 320 TYR A C 1
ATOM 2526 O O . TYR A 1 320 ? 9.380 -4.742 -19.930 1.00 97.75 320 TYR A O 1
ATOM 2534 N N . PHE A 1 321 ? 7.603 -3.586 -19.201 1.00 97.88 321 PHE A N 1
ATOM 2535 C CA . PHE A 1 321 ? 6.994 -4.726 -18.494 1.00 97.88 321 PHE A CA 1
ATOM 2536 C C . PHE A 1 321 ? 5.894 -5.415 -19.306 1.00 97.88 321 PHE A C 1
ATOM 2538 O O . PHE A 1 321 ? 5.473 -6.518 -18.958 1.00 97.88 321 PHE A O 1
ATOM 2545 N N . TRP A 1 322 ? 5.395 -4.771 -20.363 1.00 98.12 322 TRP A N 1
ATOM 2546 C CA . TRP A 1 322 ? 4.420 -5.386 -21.253 1.00 98.12 322 TRP A CA 1
ATOM 2547 C C . TRP A 1 322 ? 5.075 -6.493 -22.080 1.00 98.12 322 TRP A C 1
ATOM 2549 O O . TRP A 1 322 ? 6.160 -6.309 -22.627 1.00 98.12 322 TRP A O 1
ATOM 2559 N N . LEU A 1 323 ? 4.398 -7.634 -22.190 1.00 97.81 323 LEU A N 1
ATOM 2560 C CA . LEU A 1 323 ? 4.865 -8.761 -22.983 1.00 97.81 323 LEU A CA 1
ATOM 2561 C C . LEU A 1 323 ? 3.685 -9.391 -23.719 1.00 97.81 323 LEU A C 1
ATOM 2563 O O . LEU A 1 323 ? 2.812 -10.013 -23.116 1.00 97.81 323 LEU A O 1
ATOM 2567 N N . ASP A 1 324 ? 3.685 -9.240 -25.035 1.00 98.31 324 ASP A N 1
ATOM 2568 C CA . ASP A 1 324 ? 2.819 -9.967 -25.955 1.00 98.31 324 ASP A CA 1
ATOM 2569 C C . ASP A 1 324 ? 3.670 -10.732 -26.980 1.00 98.31 324 ASP A C 1
ATOM 2571 O O . ASP A 1 324 ? 4.901 -10.748 -26.907 1.00 98.31 324 ASP A O 1
ATOM 2575 N N . PHE A 1 325 ? 3.023 -11.404 -27.934 1.00 98.25 325 PHE A N 1
ATOM 2576 C CA . PHE A 1 325 ? 3.735 -12.203 -28.930 1.00 98.25 325 PHE A CA 1
ATOM 2577 C C . PHE A 1 325 ? 4.679 -11.368 -29.809 1.00 98.25 325 PHE A C 1
ATOM 2579 O O . PHE A 1 325 ? 5.751 -11.845 -30.179 1.00 98.25 325 PHE A O 1
ATOM 2586 N N . GLN A 1 326 ? 4.308 -10.128 -30.135 1.00 98.00 326 GLN A N 1
ATOM 2587 C CA . GLN A 1 326 ? 5.153 -9.244 -30.935 1.00 98.00 326 GLN A CA 1
ATOM 2588 C C . GLN A 1 326 ? 6.371 -8.808 -30.118 1.00 98.00 326 GLN A C 1
ATOM 2590 O O . GLN A 1 326 ? 7.502 -9.022 -30.550 1.00 98.00 326 GLN A O 1
ATOM 2595 N N . GLN A 1 327 ? 6.148 -8.308 -28.901 1.00 97.75 327 GLN A N 1
ATOM 2596 C CA . GLN A 1 327 ? 7.215 -7.846 -28.017 1.00 97.75 327 GLN A CA 1
ATOM 2597 C C . GLN A 1 327 ? 8.192 -8.972 -27.654 1.00 97.75 327 GLN A C 1
ATOM 2599 O O . GLN A 1 327 ? 9.400 -8.748 -27.585 1.00 97.75 327 GLN A O 1
ATOM 2604 N N . LEU A 1 328 ? 7.693 -10.199 -27.469 1.00 98.25 328 LEU A N 1
ATOM 2605 C CA . LEU A 1 328 ? 8.529 -11.375 -27.229 1.00 98.25 328 LEU A CA 1
ATOM 2606 C C . LEU A 1 328 ? 9.422 -11.701 -28.436 1.00 98.25 328 LEU A C 1
ATOM 2608 O O . LEU A 1 328 ? 10.600 -12.008 -28.255 1.00 98.25 328 LEU A O 1
ATOM 2612 N N . ASN A 1 329 ? 8.886 -11.617 -29.658 1.00 98.31 329 ASN A N 1
ATOM 2613 C CA . ASN A 1 329 ? 9.674 -11.812 -30.878 1.00 98.31 329 ASN A CA 1
ATOM 2614 C C . ASN A 1 329 ? 10.735 -10.724 -31.058 1.00 98.31 329 ASN A C 1
ATOM 2616 O O . ASN A 1 329 ? 11.839 -11.026 -31.513 1.00 98.31 329 ASN A O 1
ATOM 2620 N N . ASP A 1 330 ? 10.421 -9.483 -30.691 1.00 97.88 330 ASP A N 1
ATOM 2621 C CA . ASP A 1 330 ? 11.380 -8.383 -30.738 1.00 97.88 330 ASP A CA 1
ATOM 2622 C C . ASP A 1 330 ? 12.521 -8.629 -29.740 1.00 97.88 330 ASP A C 1
ATOM 2624 O O . ASP A 1 330 ? 13.684 -8.629 -30.147 1.00 97.88 330 ASP A O 1
ATOM 2628 N N . ILE A 1 331 ? 12.203 -8.983 -28.485 1.00 97.62 331 ILE A N 1
ATOM 2629 C CA . ILE A 1 331 ? 13.189 -9.347 -27.447 1.00 97.62 331 ILE A CA 1
ATOM 2630 C C . ILE A 1 331 ? 14.067 -10.522 -27.891 1.00 97.62 331 ILE A C 1
ATOM 2632 O O . ILE A 1 331 ? 15.285 -10.485 -27.723 1.00 97.62 331 ILE A O 1
ATOM 2636 N N . TYR A 1 332 ? 13.481 -11.552 -28.509 1.00 97.62 332 TYR A N 1
ATOM 2637 C CA . TYR A 1 332 ? 14.229 -12.702 -29.027 1.00 97.62 332 TYR A CA 1
ATOM 2638 C C . TYR A 1 332 ? 15.303 -12.306 -30.058 1.00 97.62 332 TYR A C 1
ATOM 2640 O O . TYR A 1 332 ? 16.293 -13.016 -30.238 1.00 97.62 332 TYR A O 1
ATOM 2648 N N . ARG A 1 333 ? 15.124 -11.172 -30.744 1.00 97.62 333 ARG A N 1
ATOM 2649 C CA . ARG A 1 333 ? 16.020 -10.673 -31.798 1.00 97.62 333 ARG A CA 1
ATOM 2650 C C . ARG A 1 333 ? 16.969 -9.573 -31.319 1.00 97.62 333 ARG A C 1
ATOM 2652 O O . ARG A 1 333 ? 17.718 -9.052 -32.152 1.00 97.62 333 ARG A O 1
ATOM 2659 N N . TYR A 1 334 ? 16.949 -9.222 -30.032 1.00 97.06 334 TYR A N 1
ATOM 2660 C CA . TYR A 1 334 ? 17.808 -8.178 -29.477 1.00 97.06 334 TYR A CA 1
ATOM 2661 C C . TYR A 1 334 ? 19.286 -8.459 -29.732 1.00 97.06 334 TYR A C 1
ATOM 2663 O O . TYR A 1 334 ? 19.755 -9.601 -29.712 1.00 97.06 334 TYR A O 1
ATOM 2671 N N . LYS A 1 335 ? 20.026 -7.382 -29.995 1.00 96.56 335 LYS A N 1
ATOM 2672 C CA . LYS A 1 335 ? 21.483 -7.413 -29.973 1.00 96.56 335 LYS A CA 1
ATOM 2673 C C . LYS A 1 335 ? 21.946 -7.204 -28.538 1.00 96.56 335 LYS A C 1
ATOM 2675 O O . LYS A 1 335 ? 21.271 -6.575 -27.731 1.00 96.56 335 LYS A O 1
ATOM 2680 N N . THR A 1 336 ? 23.071 -7.815 -28.206 1.00 94.94 336 THR A N 1
ATOM 2681 C CA . THR A 1 336 ? 23.694 -7.696 -26.890 1.00 94.94 336 THR A CA 1
ATOM 2682 C C . THR A 1 336 ? 24.776 -6.623 -26.924 1.00 94.94 336 THR A C 1
ATOM 2684 O O . THR A 1 336 ? 25.254 -6.271 -28.000 1.00 94.94 336 THR A O 1
ATOM 2687 N N . GLU A 1 337 ? 25.199 -6.161 -25.744 1.00 93.19 337 GLU A N 1
ATOM 2688 C CA . GLU A 1 337 ? 26.346 -5.245 -25.578 1.00 93.19 337 GLU A CA 1
ATOM 2689 C C . GLU A 1 337 ? 26.140 -3.854 -26.206 1.00 93.19 337 GLU A C 1
ATOM 2691 O O . GLU A 1 337 ? 27.084 -3.200 -26.646 1.00 93.19 337 GLU A O 1
ATOM 2696 N N . GLU A 1 338 ? 24.897 -3.372 -26.221 1.00 92.19 338 GLU A N 1
ATOM 2697 C CA . GLU A 1 338 ? 24.582 -2.021 -26.681 1.00 92.19 338 GLU A CA 1
ATOM 2698 C C . GLU A 1 338 ? 25.006 -0.979 -25.632 1.00 92.19 338 GLU A C 1
ATOM 2700 O O . GLU A 1 338 ? 24.581 -1.021 -24.476 1.00 92.19 338 GLU A O 1
ATOM 2705 N N . TYR A 1 339 ? 25.861 -0.037 -26.039 1.00 90.56 339 TYR A N 1
ATOM 2706 C CA . TYR A 1 339 ? 26.281 1.111 -25.232 1.00 90.56 339 TYR A CA 1
ATOM 2707 C C . TYR A 1 339 ? 25.968 2.407 -25.985 1.00 90.56 339 TYR A C 1
ATOM 2709 O O . TYR A 1 339 ? 26.831 3.027 -26.610 1.00 90.56 339 TYR A O 1
ATOM 2717 N N . SER A 1 340 ? 24.694 2.781 -25.967 1.00 86.69 340 SER A N 1
ATOM 2718 C CA . SER A 1 340 ? 24.157 3.990 -26.593 1.00 86.69 340 SER A CA 1
ATOM 2719 C C . SER A 1 340 ? 22.819 4.371 -25.951 1.00 86.69 340 SER A C 1
ATOM 2721 O O . SER A 1 340 ? 22.236 3.567 -25.224 1.00 86.69 340 SER A O 1
ATOM 2723 N N . HIS A 1 341 ? 22.368 5.606 -26.194 1.00 74.38 341 HIS A N 1
ATOM 2724 C CA . HIS A 1 341 ? 21.036 6.077 -25.800 1.00 74.38 341 HIS A CA 1
ATOM 2725 C C . HIS A 1 341 ? 19.923 5.485 -26.657 1.00 74.38 341 HIS A C 1
ATOM 2727 O O . HIS A 1 341 ? 20.181 5.256 -27.863 1.00 74.38 341 HIS A O 1
#

Mean predicted aligned error: 13.9 Å

Nearest PDB structures (foldseek):
  6ttj-assembly1_C  TM=9.886E-01  e=3.944E-32  Arabidopsis thaliana
  6ttj-assembly1_B  TM=9.966E-01  e=1.314E-31  Arabidopsis thaliana
  6ttj-assembly1_D  TM=9.917E-01  e=1.381E-31  Arabidopsis thaliana
  5goq-assembly1_C-2  TM=9.856E-01  e=3.856E-25  Nostoc sp. PCC 7120 = FACHB-418
  5gop-assembly1_C-2  TM=9.805E-01  e=1.167E-23  Nostoc sp. PCC 7120 = FACHB-418

Secondary structure (DSSP, 8-state):
--------------------GGGTT----------------SSSSSS------------------------SS------S-----HHHHHHHHHHHHTEEEETTEEEEE-S---SS-SS--GGGSEEHHHHHHHHHHHHHTT-THHHHHHHHHHHHHHTS--EETTEEPPTTPPPSEEEEEEETTTTEEEEEEESSSSSTT----HHHHHHHHHHHHHHHHHH---HHHHSHHHHHHHHHHHHHHS---S--SSS--B-TT-SS--S-SS--BS-HHHHHHHHHHHHHHHHHS--SHHHHHHHHHHHHHHHHHHHHHHHHS---HHHHHHHHTPPSS----

InterPro domains:
  IPR008928 Six-hairpin glycosidase superfamily [SSF48208] (95-340)
  IPR012341 Six-hairpin glycosidase-like superfamily [G3DSA:1.50.10.10] (111-339)
  IPR024746 Glycosyl hydrolase family 100 [PF12899] (91-341)
  IPR024746 Glycosyl hydrolase family 100 [PTHR31916] (72-341)

Solvent-accessible surface area (backbone atoms only — not comparable to full-atom values): 21687 Å² total; per-residue (Å²): 133,86,81,90,82,86,84,89,81,90,81,82,92,83,84,89,74,87,83,79,82,85,74,83,81,82,76,84,85,78,88,76,83,79,81,79,90,70,86,90,78,88,88,76,91,86,75,85,83,89,86,89,87,89,82,86,84,87,86,85,91,87,91,83,90,86,86,88,80,92,84,94,69,88,74,79,85,71,82,82,87,69,82,71,58,70,66,57,56,56,50,50,52,53,56,60,71,29,54,35,62,55,91,88,38,49,40,43,33,37,66,48,90,66,90,82,57,92,69,79,63,76,41,69,20,31,30,48,76,67,29,48,65,56,40,51,53,32,42,76,72,73,48,51,62,38,48,54,40,26,53,54,48,53,52,54,57,25,71,51,93,50,67,54,96,93,43,73,57,65,70,35,51,32,43,39,29,36,36,73,47,78,38,86,88,75,74,44,72,46,75,51,72,34,60,18,77,80,40,75,87,57,28,49,37,61,47,28,41,27,51,51,44,39,48,54,45,49,48,31,68,70,70,67,51,55,67,67,48,67,32,71,65,45,46,49,49,52,50,33,36,47,50,70,77,68,55,86,72,92,69,93,57,76,61,63,81,41,59,46,14,31,48,96,59,52,52,87,73,80,48,41,45,67,39,64,68,58,48,52,41,48,52,49,19,48,62,33,45,66,72,54,55,58,87,47,78,71,34,44,57,52,45,54,53,43,53,56,46,51,54,49,33,54,51,48,49,62,71,70,68,56,77,51,76,66,54,48,54,53,60,74,66,58,81,78,90,80,87,75,134

Foldseek 3Di:
DDDDDDDDDDDDDDDPDDDDPPPPPDDDDDDDDDDDPDPPDDDPPDDDDDDDDDDDDDDDDDDDDDDDDDDDDPPPPCPDDDPDDVVVVVVVVVLVVQFDDDPNFTQFGFQDDDPPDPDPDSRNWGFLVSRLVSCLVCLVVVNNRNLLNNLVVQLVVLCDFDDQPPDTDQSLQTFRTKHWDQDPVVRHIDMDTHQQNSPDVSEGQLLSLLSSLLSLLSSCVSPVDLPSLVDPSNQVSLLSNLCVQLPDDPDPALAGFGDACRYPNNDHDPCGGHHPRSLVSVLSSLVSLLVSHDPDPSSVVSNVSSVVSNVRSVCCCVPPVDDDPVVVVVVVPDDPDDDDD